Protein AF-M7N489-F1 (afdb_monomer)

Nearest PDB structures (foldseek):
  8i7r-assembly1_C9  TM=1.732E-01  e=3.139E+00  Mus musculus

Organism: NCBI:txid1279009

Mean predicted aligned error: 8.06 Å

Structure (mmCIF, N/CA/C/O backbone):
data_AF-M7N489-F1
#
_entry.id   AF-M7N489-F1
#
loop_
_atom_site.group_PDB
_atom_site.id
_atom_site.type_symbol
_atom_site.label_atom_id
_atom_site.label_alt_id
_atom_site.label_comp_id
_atom_site.label_asym_id
_atom_site.label_entity_id
_atom_site.label_seq_id
_atom_site.pdbx_PDB_ins_code
_atom_site.Cartn_x
_atom_site.Cartn_y
_atom_site.Cartn_z
_atom_site.occupancy
_atom_site.B_iso_or_equiv
_atom_site.auth_seq_id
_atom_site.auth_comp_id
_atom_site.auth_asym_id
_atom_site.auth_atom_id
_atom_site.pdbx_PDB_model_num
ATOM 1 N N . MET A 1 1 ? 28.734 1.761 -27.961 1.00 67.69 1 MET A N 1
ATOM 2 C CA . MET A 1 1 ? 28.616 0.538 -27.144 1.00 67.69 1 MET A CA 1
ATOM 3 C C . MET A 1 1 ? 28.917 0.834 -25.681 1.00 67.69 1 MET A C 1
ATOM 5 O O . MET A 1 1 ? 27.947 0.987 -24.962 1.00 67.69 1 MET A O 1
ATOM 9 N N . ALA A 1 2 ? 30.173 1.046 -25.257 1.00 83.31 2 ALA A N 1
ATOM 10 C CA . ALA A 1 2 ? 30.516 1.258 -23.835 1.00 83.31 2 ALA A CA 1
ATOM 11 C C . ALA A 1 2 ? 29.716 2.376 -23.125 1.00 83.31 2 ALA A C 1
ATOM 13 O O . ALA A 1 2 ? 29.270 2.210 -21.995 1.00 83.31 2 ALA A O 1
ATOM 14 N N . ILE A 1 3 ? 29.476 3.502 -23.808 1.00 86.62 3 ILE A N 1
ATOM 15 C CA . ILE A 1 3 ? 28.682 4.613 -23.251 1.00 86.62 3 ILE A CA 1
ATOM 16 C C . ILE A 1 3 ? 27.212 4.215 -23.071 1.00 86.62 3 ILE A C 1
ATOM 18 O O . ILE A 1 3 ? 26.619 4.505 -22.037 1.00 86.62 3 ILE A O 1
ATOM 22 N N . GLY A 1 4 ? 26.620 3.512 -24.040 1.00 88.38 4 GLY A N 1
ATOM 23 C CA . GLY A 1 4 ? 25.231 3.066 -23.934 1.00 88.38 4 GLY A CA 1
ATOM 24 C C . GLY A 1 4 ? 25.028 1.997 -22.876 1.00 88.38 4 GLY A C 1
ATOM 25 O O . GLY A 1 4 ? 24.036 2.046 -22.157 1.00 88.38 4 GLY A O 1
ATOM 26 N N . THR A 1 5 ? 25.979 1.072 -22.734 1.00 90.31 5 THR A N 1
ATOM 27 C CA . THR A 1 5 ? 25.938 0.057 -21.675 1.00 90.31 5 THR A CA 1
ATOM 28 C C . THR A 1 5 ? 26.069 0.703 -20.300 1.00 90.31 5 THR A C 1
ATOM 30 O O . THR A 1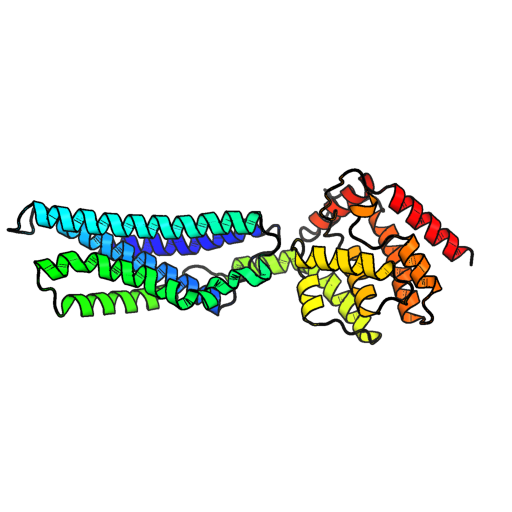 5 ? 25.256 0.416 -19.431 1.00 90.31 5 THR A O 1
ATOM 33 N N . ALA A 1 6 ? 27.003 1.645 -20.121 1.00 93.12 6 ALA A N 1
ATOM 34 C CA . ALA A 1 6 ? 27.122 2.403 -18.874 1.00 93.12 6 ALA A CA 1
ATOM 35 C C . ALA A 1 6 ? 25.831 3.176 -18.555 1.00 93.12 6 ALA A C 1
ATOM 37 O O . ALA A 1 6 ? 25.331 3.118 -17.439 1.00 93.12 6 ALA A O 1
ATOM 38 N N . THR A 1 7 ? 25.243 3.833 -19.559 1.00 93.88 7 THR A N 1
ATOM 39 C CA . THR A 1 7 ? 23.974 4.568 -19.408 1.00 93.88 7 THR A CA 1
ATOM 40 C C . THR A 1 7 ? 22.822 3.649 -19.024 1.00 93.88 7 THR A C 1
ATOM 42 O O . THR A 1 7 ? 22.042 3.993 -18.146 1.00 93.88 7 THR A O 1
ATOM 45 N N . THR A 1 8 ? 22.738 2.474 -19.652 1.00 95.00 8 THR A N 1
ATOM 46 C CA . THR A 1 8 ? 21.722 1.459 -19.339 1.00 95.00 8 THR A CA 1
ATOM 47 C C . THR A 1 8 ? 21.837 1.031 -17.882 1.00 95.00 8 THR A C 1
ATOM 49 O O . THR A 1 8 ? 20.845 1.043 -17.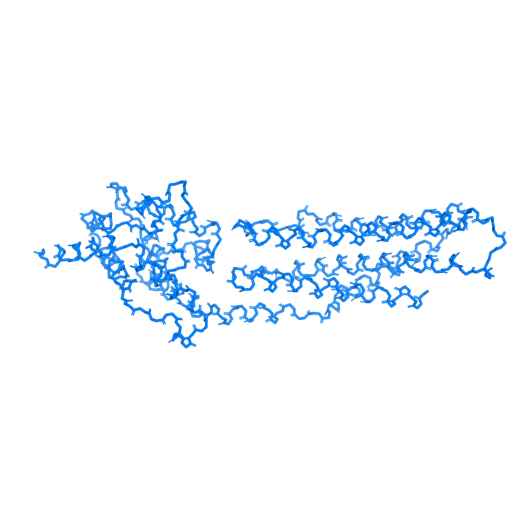169 1.00 95.00 8 THR A O 1
ATOM 52 N N . LEU A 1 9 ? 23.047 0.712 -17.418 1.00 94.38 9 LEU A N 1
ATOM 53 C CA . LEU A 1 9 ? 23.271 0.281 -16.038 1.00 94.38 9 LEU A CA 1
ATOM 54 C C . LEU A 1 9 ? 22.944 1.387 -15.029 1.00 94.38 9 LEU A C 1
ATOM 56 O O . LEU A 1 9 ? 22.236 1.130 -14.062 1.00 94.38 9 LEU A O 1
ATOM 60 N N . ILE A 1 10 ? 23.406 2.619 -15.271 1.00 95.12 10 ILE A N 1
ATOM 61 C CA . ILE A 1 10 ? 23.138 3.763 -14.384 1.00 95.12 10 ILE A CA 1
ATOM 62 C C . ILE A 1 10 ? 21.635 4.039 -14.293 1.00 95.12 10 ILE A C 1
ATOM 64 O O . ILE A 1 10 ? 21.114 4.199 -13.194 1.00 95.12 10 ILE A O 1
ATOM 68 N N . LEU A 1 11 ? 20.936 4.086 -15.431 1.00 95.00 11 LEU A N 1
ATOM 69 C CA . LEU A 1 11 ? 19.496 4.345 -15.452 1.00 95.00 11 LEU A CA 1
ATOM 70 C C . LEU A 1 11 ? 18.698 3.200 -14.836 1.00 95.00 11 LEU A C 1
ATOM 72 O O . LEU A 1 11 ? 17.747 3.466 -14.113 1.00 95.00 11 LEU A O 1
ATOM 76 N N . TYR A 1 12 ? 19.089 1.951 -15.091 1.00 94.88 12 TYR A N 1
ATOM 77 C CA . TYR A 1 12 ? 18.429 0.790 -14.507 1.00 94.88 12 TYR A CA 1
ATOM 78 C C . TYR A 1 12 ? 18.523 0.818 -12.980 1.00 94.88 12 TYR A C 1
ATOM 80 O O . TYR A 1 12 ? 17.490 0.793 -12.319 1.00 94.88 12 TYR A O 1
ATOM 88 N N . LEU A 1 13 ? 19.736 0.998 -12.441 1.00 93.62 13 LEU A N 1
ATOM 89 C CA . LEU A 1 13 ? 19.959 1.160 -11.002 1.00 93.62 13 LEU A CA 1
ATOM 90 C C . LEU A 1 13 ? 19.151 2.332 -10.444 1.00 93.62 13 LEU A C 1
ATOM 92 O O . LEU A 1 13 ? 18.480 2.200 -9.425 1.00 93.62 13 LEU A O 1
ATOM 96 N N . PHE A 1 14 ? 19.194 3.480 -11.120 1.00 92.69 14 PHE A N 1
ATOM 97 C CA . PHE A 1 14 ? 18.438 4.649 -10.697 1.00 92.69 14 PHE A CA 1
ATOM 98 C C . PHE A 1 14 ? 16.937 4.347 -10.624 1.00 92.69 14 PHE A C 1
ATOM 100 O O . PHE A 1 14 ? 16.329 4.636 -9.602 1.00 92.69 14 PHE A O 1
ATOM 107 N N . PHE A 1 15 ? 16.338 3.731 -11.646 1.00 91.69 15 PHE A N 1
ATOM 108 C CA . PHE A 1 15 ? 14.908 3.419 -11.650 1.00 91.69 15 PHE A CA 1
ATOM 109 C C . PHE A 1 15 ? 14.512 2.411 -10.569 1.00 91.69 15 PHE A C 1
ATOM 111 O O . PHE A 1 15 ? 13.523 2.641 -9.871 1.00 91.69 15 PHE A O 1
ATOM 118 N N . THR A 1 16 ? 15.280 1.332 -10.390 1.00 90.00 16 THR A N 1
ATOM 119 C CA . THR A 1 16 ? 14.965 0.298 -9.393 1.00 90.00 16 THR A CA 1
ATOM 120 C C . THR A 1 16 ? 15.093 0.835 -7.969 1.00 90.00 16 THR A C 1
ATOM 122 O O . THR A 1 16 ? 14.176 0.663 -7.170 1.00 90.00 16 THR A O 1
ATOM 125 N N . TYR A 1 17 ? 16.173 1.557 -7.648 1.00 90.38 17 TYR A N 1
ATOM 126 C CA . TYR A 1 17 ? 16.332 2.166 -6.321 1.00 90.38 17 TYR A CA 1
ATOM 127 C C . TYR A 1 17 ? 15.346 3.309 -6.085 1.00 90.38 17 TYR A C 1
ATOM 129 O O . TYR A 1 17 ? 14.822 3.445 -4.983 1.00 90.38 17 TYR A O 1
ATOM 137 N N . PHE A 1 18 ? 15.056 4.122 -7.104 1.00 88.00 18 PHE A N 1
ATOM 138 C CA . PHE A 1 18 ? 14.086 5.206 -6.977 1.00 88.00 18 PHE A CA 1
ATOM 139 C C . PHE A 1 18 ? 12.684 4.677 -6.655 1.00 88.00 18 PHE A C 1
ATOM 141 O O . PHE A 1 18 ? 12.001 5.269 -5.823 1.00 88.00 18 PHE A O 1
ATOM 148 N N . ARG A 1 19 ? 12.273 3.533 -7.227 1.00 85.75 19 ARG A N 1
ATOM 149 C CA . ARG A 1 19 ? 11.020 2.866 -6.838 1.00 85.75 19 ARG A CA 1
ATOM 150 C C . ARG A 1 19 ? 11.004 2.522 -5.347 1.00 85.75 19 ARG A C 1
ATOM 152 O O . ARG A 1 19 ? 10.022 2.826 -4.679 1.00 85.75 19 ARG A O 1
ATOM 159 N N . GLU A 1 20 ? 12.068 1.924 -4.816 1.00 86.56 20 GLU A N 1
ATOM 160 C CA . GLU A 1 20 ? 12.117 1.585 -3.386 1.00 86.56 20 GLU A CA 1
ATOM 161 C C . GLU A 1 20 ? 12.134 2.821 -2.489 1.00 86.56 20 GLU A C 1
ATOM 163 O O . GLU A 1 20 ? 11.508 2.815 -1.436 1.00 86.56 20 GLU A O 1
ATOM 168 N N . ILE A 1 21 ? 12.777 3.910 -2.918 1.00 86.38 21 ILE A N 1
ATOM 169 C CA . ILE A 1 21 ? 12.719 5.189 -2.199 1.00 86.38 21 ILE A CA 1
ATOM 170 C C . ILE A 1 21 ? 11.275 5.706 -2.141 1.00 86.38 21 ILE A C 1
ATOM 172 O O . ILE A 1 21 ? 10.845 6.180 -1.093 1.00 86.38 21 ILE A O 1
ATOM 176 N N . LEU A 1 22 ? 10.508 5.588 -3.230 1.00 82.25 22 LEU A N 1
ATOM 177 C CA . LEU A 1 22 ? 9.087 5.950 -3.228 1.00 82.25 22 LEU A CA 1
ATOM 178 C C . LEU A 1 22 ? 8.263 5.037 -2.309 1.00 82.25 22 LEU A C 1
ATOM 180 O O . LEU A 1 22 ? 7.422 5.534 -1.567 1.00 82.25 22 LEU A O 1
ATOM 184 N N . ARG A 1 23 ? 8.525 3.723 -2.298 1.00 83.06 23 ARG A N 1
ATOM 185 C CA . ARG A 1 23 ? 7.870 2.790 -1.359 1.00 83.06 23 ARG A CA 1
ATOM 186 C C . ARG A 1 23 ? 8.207 3.128 0.094 1.00 83.06 23 ARG A C 1
ATOM 188 O O . ARG A 1 23 ? 7.321 3.138 0.940 1.00 83.06 23 ARG A O 1
ATOM 195 N N . LEU A 1 24 ? 9.459 3.484 0.374 1.00 84.62 24 LEU A N 1
ATOM 196 C CA . LEU A 1 24 ? 9.920 3.884 1.703 1.00 84.62 24 LEU A CA 1
ATOM 197 C C . LEU A 1 24 ? 9.193 5.136 2.224 1.00 84.62 24 LEU A C 1
ATOM 199 O O . LEU A 1 24 ? 8.972 5.254 3.426 1.00 84.62 24 LEU A O 1
ATOM 203 N N . GLN A 1 25 ? 8.763 6.054 1.353 1.00 81.12 25 GLN A N 1
ATOM 204 C CA . GLN A 1 25 ? 7.961 7.213 1.777 1.00 81.12 25 GLN A CA 1
ATOM 205 C C . GLN A 1 25 ? 6.613 6.808 2.398 1.00 81.12 25 GLN A C 1
ATOM 207 O O . GLN A 1 25 ? 6.094 7.537 3.240 1.00 81.12 25 GLN A O 1
ATOM 212 N N . LEU A 1 26 ? 6.077 5.637 2.042 1.00 75.44 26 LEU A N 1
ATOM 213 C CA . LEU A 1 26 ? 4.842 5.086 2.612 1.00 75.44 26 LE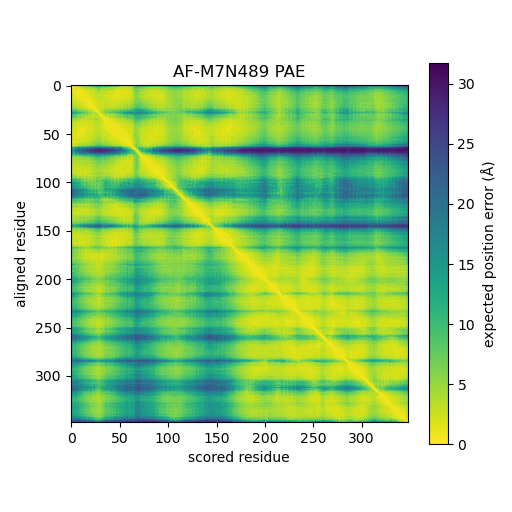U A CA 1
ATOM 214 C C . LEU A 1 26 ? 5.054 4.222 3.842 1.00 75.44 26 LEU A C 1
ATOM 216 O O . LEU A 1 26 ? 4.087 3.744 4.420 1.00 75.44 26 LEU A O 1
ATOM 220 N N . PHE A 1 27 ? 6.298 4.015 4.255 1.00 77.69 27 PHE A N 1
ATOM 221 C CA . PHE A 1 27 ? 6.622 3.068 5.313 1.00 77.69 27 PHE A CA 1
ATOM 222 C C . PHE A 1 27 ? 5.921 3.373 6.648 1.00 77.69 27 PHE A C 1
ATOM 224 O O . PHE A 1 27 ? 5.632 2.461 7.412 1.00 77.69 27 PHE A O 1
ATOM 231 N N . HIS A 1 28 ? 5.611 4.649 6.900 1.00 70.94 28 HIS A N 1
ATOM 232 C CA . HIS A 1 28 ? 4.907 5.117 8.099 1.00 70.94 28 HIS A CA 1
ATOM 233 C C . HIS A 1 28 ? 3.376 4.953 8.016 1.00 70.94 28 HIS A C 1
ATOM 235 O O . HIS A 1 28 ? 2.677 5.218 8.991 1.00 70.94 28 HIS A O 1
ATOM 241 N N . ARG A 1 29 ? 2.845 4.571 6.850 1.00 73.81 29 ARG A N 1
ATOM 242 C CA . ARG A 1 29 ? 1.434 4.245 6.618 1.00 73.81 29 ARG A CA 1
ATOM 243 C C . ARG A 1 29 ? 1.318 2.745 6.309 1.00 73.81 29 ARG A C 1
ATOM 245 O O . ARG A 1 29 ? 2.017 1.927 6.905 1.00 73.81 29 ARG A O 1
ATOM 252 N N . ASP A 1 30 ? 0.464 2.389 5.359 1.00 76.62 30 ASP A N 1
ATOM 253 C CA . ASP A 1 30 ? 0.387 1.055 4.788 1.00 76.62 30 ASP A CA 1
ATOM 254 C C . ASP A 1 30 ? 1.384 0.956 3.625 1.00 76.62 30 ASP A C 1
ATOM 256 O O . ASP A 1 30 ? 1.285 1.669 2.621 1.00 76.62 30 ASP A O 1
ATOM 260 N N . LEU A 1 31 ? 2.413 0.119 3.794 1.00 79.75 31 LEU A N 1
ATOM 261 C CA . LEU A 1 31 ? 3.437 -0.077 2.774 1.00 79.75 31 LEU A CA 1
ATOM 262 C C . LEU A 1 31 ? 2.818 -0.771 1.558 1.00 79.75 31 LEU A C 1
ATOM 264 O O . LEU A 1 31 ? 2.125 -1.777 1.687 1.00 79.75 31 LEU A O 1
ATOM 268 N N . LEU A 1 32 ? 3.147 -0.289 0.358 1.00 78.12 32 LEU A N 1
ATOM 269 C CA . LEU A 1 32 ? 2.799 -0.986 -0.876 1.00 78.12 32 LEU A CA 1
ATOM 270 C C . LEU A 1 32 ? 3.603 -2.294 -0.981 1.00 78.12 32 LEU A C 1
ATOM 272 O O . LEU A 1 32 ? 4.755 -2.285 -1.432 1.00 78.12 32 LEU A O 1
ATOM 276 N N . LEU A 1 33 ? 3.002 -3.408 -0.561 1.00 79.06 33 LEU A N 1
ATOM 277 C CA . LEU A 1 33 ? 3.558 -4.757 -0.673 1.00 79.06 33 LEU A CA 1
ATOM 278 C C . LEU A 1 33 ? 3.308 -5.298 -2.084 1.00 79.06 33 LEU A C 1
ATOM 280 O O . LEU A 1 33 ? 2.179 -5.581 -2.478 1.00 79.06 33 LEU A O 1
ATOM 284 N N . LEU A 1 34 ? 4.377 -5.417 -2.869 1.00 80.75 34 LEU A N 1
ATOM 285 C CA . LEU A 1 34 ? 4.302 -5.908 -4.242 1.00 80.75 34 LEU A CA 1
ATOM 286 C C . LEU A 1 34 ? 4.507 -7.422 -4.269 1.00 80.75 34 LEU A C 1
ATOM 288 O O . LEU A 1 34 ? 5.441 -7.944 -3.662 1.00 80.75 34 LEU A O 1
ATOM 292 N N . THR A 1 35 ? 3.677 -8.131 -5.034 1.00 84.56 35 THR A N 1
ATOM 293 C CA . THR A 1 35 ? 3.897 -9.560 -5.285 1.00 84.56 35 THR A CA 1
ATOM 294 C C . THR A 1 35 ? 5.198 -9.776 -6.059 1.00 84.56 35 THR A C 1
ATOM 296 O O . THR A 1 35 ? 5.681 -8.892 -6.773 1.00 84.56 35 THR A O 1
ATOM 299 N N . SER A 1 36 ? 5.768 -10.980 -5.977 1.00 85.62 36 SER A N 1
ATOM 300 C CA . SER A 1 36 ? 6.973 -11.329 -6.744 1.00 85.62 36 SER A CA 1
ATOM 301 C C . SER A 1 36 ? 6.779 -11.139 -8.255 1.00 85.62 36 SER A C 1
ATOM 303 O O . SER A 1 36 ? 7.697 -10.700 -8.943 1.00 85.62 36 SER A O 1
ATOM 305 N N . GLU A 1 37 ? 5.571 -11.405 -8.761 1.00 86.19 37 GLU A N 1
ATOM 306 C CA . GLU A 1 37 ? 5.201 -11.174 -10.162 1.00 86.19 37 GLU A CA 1
ATOM 307 C C . GLU A 1 37 ? 5.214 -9.685 -10.523 1.00 86.19 37 GLU A C 1
ATOM 309 O O . GLU A 1 37 ? 5.770 -9.303 -11.554 1.00 86.19 37 GLU A O 1
ATOM 314 N N . ALA A 1 38 ? 4.641 -8.837 -9.662 1.00 83.94 38 ALA A N 1
ATOM 315 C CA . ALA A 1 38 ? 4.631 -7.394 -9.861 1.00 83.94 38 ALA A CA 1
ATOM 316 C C . ALA A 1 38 ? 6.056 -6.822 -9.846 1.00 83.94 38 ALA A C 1
ATOM 318 O O . ALA A 1 38 ? 6.420 -6.060 -10.743 1.00 83.94 38 ALA A O 1
ATOM 319 N N . ASN A 1 39 ? 6.885 -7.235 -8.880 1.00 86.81 39 ASN A N 1
ATOM 320 C CA . ASN A 1 39 ? 8.291 -6.827 -8.801 1.00 86.81 39 ASN A CA 1
ATOM 321 C C . ASN A 1 39 ? 9.047 -7.177 -10.089 1.00 86.81 39 ASN A C 1
ATOM 323 O O . ASN A 1 39 ? 9.658 -6.297 -10.697 1.00 86.81 39 ASN A O 1
ATOM 327 N N . LEU A 1 40 ? 8.915 -8.418 -10.570 1.00 88.69 40 LEU A N 1
ATOM 328 C CA . LEU A 1 40 ? 9.545 -8.853 -11.817 1.00 88.69 40 LEU A CA 1
ATOM 329 C C . LEU A 1 40 ? 9.058 -8.045 -13.031 1.00 88.69 40 LEU A C 1
ATOM 331 O O . LEU A 1 40 ? 9.862 -7.650 -13.876 1.00 88.69 40 LEU A O 1
ATOM 335 N N . ALA A 1 41 ? 7.753 -7.783 -13.132 1.00 88.62 41 ALA A N 1
ATOM 336 C CA . ALA A 1 41 ? 7.185 -7.011 -14.235 1.00 88.62 41 ALA A CA 1
ATOM 337 C C . ALA A 1 41 ? 7.742 -5.578 -14.278 1.00 88.62 41 ALA A C 1
ATOM 339 O O . ALA A 1 41 ? 8.121 -5.087 -15.346 1.00 88.62 41 ALA A O 1
ATOM 340 N N . TYR A 1 42 ? 7.841 -4.917 -13.123 1.00 88.19 42 TYR A N 1
ATOM 341 C CA . TYR A 1 42 ? 8.422 -3.580 -13.029 1.00 88.19 42 TYR A CA 1
ATOM 342 C C . TYR A 1 42 ? 9.931 -3.575 -13.296 1.00 88.19 42 TYR A C 1
ATOM 344 O O . TYR A 1 42 ? 10.423 -2.669 -13.967 1.00 88.19 42 TYR A O 1
ATOM 352 N N . ASP A 1 43 ? 10.665 -4.585 -12.834 1.00 91.19 43 ASP A N 1
ATOM 353 C CA . ASP A 1 43 ? 12.107 -4.681 -13.070 1.00 91.19 43 ASP A CA 1
ATOM 354 C C . ASP A 1 43 ? 12.417 -4.906 -14.555 1.00 91.19 43 ASP A C 1
ATOM 356 O O . ASP A 1 43 ? 13.306 -4.255 -15.109 1.00 91.19 43 ASP A O 1
ATOM 360 N N . LEU A 1 44 ? 11.625 -5.741 -15.237 1.00 92.19 44 LEU A N 1
ATOM 361 C CA . LEU A 1 44 ? 11.683 -5.904 -16.691 1.00 92.19 44 LEU A CA 1
ATOM 362 C C . LEU A 1 44 ? 11.339 -4.604 -17.423 1.00 92.19 44 LEU A C 1
ATOM 364 O O . LEU A 1 44 ? 12.027 -4.241 -18.378 1.00 92.19 44 LEU A O 1
ATOM 368 N N . PHE A 1 45 ? 10.316 -3.875 -16.973 1.00 92.62 45 PHE A N 1
ATOM 369 C CA . PHE A 1 45 ? 9.961 -2.573 -17.539 1.00 92.62 45 PHE A CA 1
ATOM 370 C C . PHE A 1 45 ? 11.106 -1.559 -17.406 1.00 92.62 45 PHE A C 1
ATOM 372 O O . PHE A 1 45 ? 11.477 -0.908 -18.387 1.00 92.62 45 PHE A O 1
ATOM 379 N N . PHE A 1 46 ? 11.706 -1.436 -16.221 1.00 93.31 46 PHE A N 1
ATOM 380 C CA . PHE A 1 46 ? 12.814 -0.510 -15.996 1.00 93.31 46 PHE A CA 1
ATOM 381 C C . PHE A 1 46 ? 14.073 -0.917 -16.756 1.00 93.31 46 PHE A C 1
ATOM 383 O O . PHE A 1 46 ? 14.741 -0.047 -17.319 1.00 93.31 46 PHE A O 1
ATOM 390 N N . ALA A 1 47 ? 14.367 -2.215 -16.849 1.00 94.94 47 ALA A N 1
ATOM 391 C CA . ALA A 1 47 ? 15.445 -2.730 -17.686 1.00 94.94 47 ALA A CA 1
ATOM 392 C C . ALA A 1 47 ? 15.212 -2.387 -19.167 1.00 94.94 47 ALA A C 1
ATOM 394 O O . ALA A 1 47 ? 16.119 -1.889 -19.841 1.00 94.94 47 ALA A O 1
ATOM 395 N N . ALA A 1 48 ? 13.982 -2.561 -19.659 1.00 95.38 48 ALA A N 1
ATOM 396 C CA . ALA A 1 48 ? 13.592 -2.242 -21.028 1.00 95.38 48 ALA A CA 1
ATOM 397 C C . ALA A 1 48 ? 13.710 -0.736 -21.314 1.00 95.38 48 ALA A C 1
ATOM 399 O O . ALA A 1 48 ? 14.240 -0.334 -22.355 1.00 95.38 48 ALA A O 1
ATOM 400 N N . ALA A 1 49 ? 13.246 0.114 -20.397 1.00 95.38 49 ALA A N 1
ATOM 401 C CA . ALA A 1 49 ? 13.326 1.565 -20.531 1.00 95.38 49 ALA A CA 1
ATOM 402 C C . ALA A 1 49 ? 14.782 2.058 -20.497 1.00 95.38 49 ALA A C 1
ATOM 404 O O . ALA A 1 49 ? 15.203 2.837 -21.358 1.00 95.38 49 ALA A O 1
ATOM 405 N N . ALA A 1 50 ? 15.581 1.558 -19.552 1.00 95.56 50 ALA A N 1
ATOM 406 C CA . ALA A 1 50 ? 16.999 1.877 -19.451 1.00 95.56 50 ALA A CA 1
ATOM 407 C C . ALA A 1 50 ? 17.779 1.406 -20.688 1.00 95.56 50 ALA A C 1
ATOM 409 O O . ALA A 1 50 ? 18.613 2.149 -21.209 1.00 95.56 50 ALA A O 1
ATOM 410 N N . GLY A 1 51 ? 17.470 0.214 -21.208 1.00 95.12 51 GLY A N 1
ATOM 411 C CA . GLY A 1 51 ? 18.070 -0.321 -22.429 1.00 95.12 51 GLY A CA 1
ATOM 412 C C . GLY A 1 51 ? 17.741 0.523 -23.661 1.00 95.12 51 GLY A C 1
ATOM 413 O O . GLY A 1 51 ? 18.634 0.834 -24.453 1.00 95.12 51 GLY A O 1
ATOM 414 N N . ALA A 1 52 ? 16.487 0.966 -23.802 1.00 95.44 52 ALA A N 1
ATOM 415 C CA . ALA A 1 52 ? 16.070 1.838 -24.898 1.00 95.44 52 ALA A CA 1
ATOM 416 C C . ALA A 1 52 ? 16.785 3.199 -24.824 1.00 95.44 52 ALA A C 1
ATOM 418 O O . ALA A 1 52 ? 17.313 3.680 -25.831 1.00 95.44 52 ALA A O 1
ATOM 419 N N . ALA A 1 53 ? 16.891 3.782 -23.626 1.00 95.38 53 ALA A N 1
ATOM 420 C CA . ALA A 1 53 ? 17.623 5.024 -23.395 1.00 95.38 53 ALA A CA 1
ATOM 421 C C . ALA A 1 53 ? 19.136 4.877 -23.651 1.00 95.38 53 ALA A C 1
ATOM 423 O O . ALA A 1 53 ? 19.738 5.717 -24.321 1.00 95.38 53 ALA A O 1
ATOM 424 N N . GLY A 1 54 ? 19.764 3.789 -23.199 1.00 94.56 54 GLY A N 1
ATOM 425 C CA . GLY A 1 54 ? 21.177 3.508 -23.466 1.00 94.56 54 GLY A CA 1
ATOM 426 C C . GLY A 1 54 ? 21.473 3.277 -24.951 1.00 94.56 54 GLY A C 1
ATOM 427 O O . GLY A 1 54 ? 22.521 3.698 -25.464 1.00 94.56 54 GLY A O 1
ATOM 428 N N . PHE A 1 55 ? 20.529 2.675 -25.678 1.00 92.19 55 PHE A N 1
ATOM 429 C CA . PHE A 1 55 ? 20.603 2.554 -27.129 1.00 92.19 55 PHE A CA 1
ATOM 430 C C . PHE A 1 55 ? 20.512 3.927 -27.811 1.00 92.19 55 PHE A C 1
ATOM 432 O O . PHE A 1 55 ? 21.362 4.260 -28.642 1.00 92.19 55 PHE A O 1
ATOM 439 N N . ALA A 1 56 ? 19.561 4.766 -27.393 1.00 93.00 56 ALA A N 1
ATOM 440 C CA . ALA A 1 56 ? 19.437 6.149 -27.852 1.00 93.00 56 ALA A CA 1
ATOM 441 C C . ALA A 1 56 ? 20.733 6.943 -27.637 1.00 93.00 56 ALA A C 1
ATOM 443 O O . ALA A 1 56 ? 21.214 7.623 -28.546 1.00 93.00 56 ALA A O 1
ATOM 444 N N . HIS A 1 57 ? 21.343 6.797 -26.458 1.00 92.25 57 HIS A N 1
ATOM 445 C CA . HIS A 1 57 ? 22.589 7.468 -26.120 1.00 92.25 57 HIS A CA 1
ATOM 446 C C . HIS A 1 57 ? 23.753 6.979 -26.998 1.00 92.25 57 HIS A C 1
ATOM 448 O O . HIS A 1 57 ? 24.565 7.780 -27.466 1.00 92.25 57 HIS A O 1
ATOM 454 N N . THR A 1 58 ? 23.800 5.680 -27.314 1.00 90.81 58 THR A N 1
ATOM 455 C CA . THR A 1 58 ? 24.788 5.132 -28.259 1.00 90.81 58 THR A CA 1
ATOM 456 C C . THR A 1 58 ? 24.633 5.734 -29.650 1.00 90.81 58 THR A C 1
ATOM 458 O O . THR A 1 58 ? 25.630 6.155 -30.237 1.00 90.81 58 THR A O 1
ATOM 461 N N . VAL A 1 59 ? 23.402 5.809 -30.166 1.00 88.94 59 VAL A N 1
ATOM 462 C CA . VAL A 1 59 ? 23.116 6.424 -31.470 1.00 88.94 59 VAL A CA 1
ATOM 463 C C . VAL A 1 59 ? 23.514 7.896 -31.458 1.00 88.94 59 VAL A C 1
ATOM 465 O O . VAL A 1 59 ? 24.231 8.351 -32.348 1.00 88.94 59 VAL A O 1
ATOM 468 N N . TRP A 1 60 ? 23.117 8.645 -30.432 1.00 90.00 60 TRP A N 1
ATOM 469 C CA . TRP A 1 60 ? 23.494 10.047 -30.314 1.00 90.00 60 TRP A CA 1
ATOM 470 C C . TRP A 1 60 ? 25.014 10.243 -30.351 1.00 90.00 60 TRP A C 1
ATOM 472 O O . TRP A 1 60 ? 25.500 11.086 -31.110 1.00 90.00 60 TRP A O 1
ATOM 482 N N . PHE A 1 61 ? 25.760 9.438 -29.589 1.00 87.44 61 PHE A N 1
ATOM 483 C CA . PHE A 1 61 ? 27.216 9.518 -29.519 1.00 87.44 61 PHE A CA 1
ATOM 484 C C . PHE A 1 61 ? 27.887 9.143 -30.848 1.00 87.44 61 PHE A C 1
ATOM 486 O O . PHE A 1 61 ? 28.771 9.858 -31.322 1.00 87.44 61 PHE A O 1
ATOM 493 N N . TRP A 1 62 ? 27.448 8.060 -31.498 1.00 85.19 62 TRP A N 1
ATOM 494 C CA . TRP A 1 62 ? 27.993 7.620 -32.788 1.00 85.19 62 TRP A CA 1
ATOM 495 C C . TRP A 1 62 ? 27.872 8.679 -33.877 1.00 85.19 62 TRP A C 1
ATOM 497 O O . TRP A 1 62 ? 28.805 8.879 -34.651 1.00 85.19 62 TRP A O 1
ATOM 507 N N . PHE A 1 63 ? 26.747 9.385 -33.913 1.00 82.56 63 PHE A N 1
ATOM 508 C CA . PHE A 1 63 ? 26.512 10.427 -34.903 1.00 82.56 63 PHE A CA 1
ATOM 509 C C . PHE A 1 63 ? 27.061 11.800 -34.476 1.00 82.56 63 PHE A C 1
ATOM 511 O O . PHE A 1 63 ? 27.097 12.717 -35.295 1.00 82.56 63 PHE A O 1
ATOM 518 N N . HIS A 1 64 ? 27.509 11.966 -33.224 1.00 79.31 64 HIS A N 1
ATOM 519 C CA . HIS A 1 64 ? 28.182 13.179 -32.742 1.00 79.31 64 HIS A CA 1
ATOM 520 C C . HIS A 1 64 ? 29.621 13.307 -33.266 1.00 79.31 64 HIS A C 1
ATOM 522 O O . HIS A 1 64 ? 30.104 14.421 -33.457 1.00 79.31 64 HIS A O 1
ATOM 528 N N . ASN A 1 65 ? 30.300 12.183 -33.507 1.00 67.00 65 ASN A N 1
ATOM 529 C CA . ASN A 1 65 ? 31.719 12.165 -33.840 1.00 67.00 65 ASN A CA 1
ATOM 530 C C . ASN A 1 65 ? 31.989 12.675 -35.283 1.00 67.00 65 ASN A C 1
ATOM 532 O O . ASN A 1 65 ? 31.434 12.117 -36.235 1.00 67.00 65 ASN A O 1
ATOM 536 N N . PRO A 1 66 ? 32.852 13.696 -35.482 1.00 55.50 66 PRO A N 1
ATOM 537 C CA .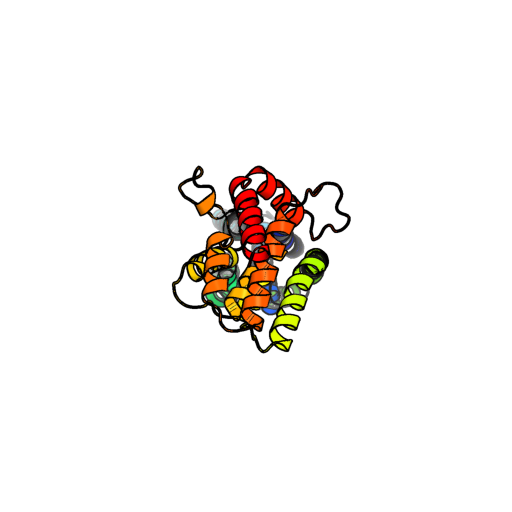 PRO A 1 66 ? 33.157 14.260 -36.803 1.00 55.50 66 PRO A CA 1
ATOM 538 C C . PRO A 1 66 ? 33.885 13.305 -37.768 1.00 55.50 66 PRO A C 1
ATOM 540 O O . PRO A 1 66 ? 33.979 13.615 -38.953 1.00 55.50 66 PRO A O 1
ATOM 543 N N . PHE A 1 67 ? 34.382 12.150 -37.310 1.00 53.19 67 PHE A N 1
ATOM 544 C CA . PHE A 1 67 ? 35.241 11.276 -38.123 1.00 53.19 67 PHE A CA 1
ATOM 545 C C . PHE A 1 67 ? 34.521 10.223 -38.982 1.00 53.19 67 PHE A C 1
ATOM 547 O O . PHE A 1 67 ? 35.182 9.529 -39.751 1.00 53.19 67 PHE A O 1
ATOM 554 N N . ALA A 1 68 ? 33.197 10.065 -38.889 1.00 53.97 68 ALA A N 1
ATOM 555 C CA . ALA A 1 68 ? 32.586 8.808 -39.333 1.00 53.97 68 ALA A CA 1
ATOM 556 C C . ALA A 1 68 ? 31.840 8.824 -40.676 1.00 53.97 68 ALA A C 1
ATOM 558 O O . ALA A 1 68 ? 31.607 7.748 -41.223 1.00 53.97 68 ALA A O 1
ATOM 559 N N . PHE A 1 69 ? 31.454 9.967 -41.258 1.00 56.22 69 PHE A N 1
ATOM 560 C CA . PHE A 1 69 ? 30.505 9.902 -42.376 1.00 56.22 69 PHE A CA 1
ATOM 561 C C . PHE A 1 69 ? 30.683 10.969 -43.464 1.00 56.22 69 PHE A C 1
ATOM 563 O O . PHE A 1 69 ? 30.530 12.161 -43.218 1.00 56.22 69 PHE A O 1
ATOM 570 N N . ARG A 1 70 ? 30.855 10.516 -44.721 1.00 59.88 70 ARG A N 1
ATOM 571 C CA . ARG A 1 70 ? 30.670 11.297 -45.969 1.00 59.88 70 ARG A CA 1
ATOM 572 C C . ARG A 1 70 ? 29.189 11.650 -46.215 1.00 59.88 70 ARG A C 1
ATOM 574 O O . ARG A 1 70 ? 28.673 11.508 -47.321 1.00 59.88 70 ARG A O 1
ATOM 581 N N . LEU A 1 71 ? 28.456 12.003 -45.165 1.00 65.50 71 LEU A N 1
ATOM 582 C CA . LEU A 1 71 ? 27.012 12.206 -45.199 1.00 65.50 71 LEU A CA 1
ATOM 583 C C . LEU A 1 71 ? 26.665 13.674 -45.064 1.00 65.50 71 LEU A C 1
ATOM 585 O O . LEU A 1 71 ? 27.422 14.472 -44.514 1.00 65.50 71 LEU A O 1
ATOM 589 N N . SER A 1 72 ? 25.484 14.033 -45.568 1.00 74.56 72 SER A N 1
ATOM 590 C CA . SER A 1 72 ? 25.028 15.403 -45.431 1.00 74.56 72 SER A CA 1
ATOM 591 C C . SER A 1 72 ? 24.813 15.724 -43.952 1.00 74.56 72 SER A C 1
ATOM 593 O O . SER A 1 72 ? 24.156 14.991 -43.206 1.00 74.56 72 SER A O 1
ATOM 595 N N . ARG A 1 73 ? 25.365 16.865 -43.541 1.00 77.06 73 ARG A N 1
ATOM 596 C CA . ARG A 1 73 ? 25.293 17.385 -42.172 1.00 77.06 73 ARG A CA 1
ATOM 597 C C . ARG A 1 73 ? 23.863 17.401 -41.620 1.00 77.06 73 ARG A C 1
ATOM 599 O O . ARG A 1 73 ? 23.664 17.095 -40.450 1.00 77.06 73 ARG A O 1
ATOM 606 N N . ARG A 1 74 ? 22.875 17.690 -42.478 1.00 80.75 74 ARG A N 1
ATOM 607 C CA . ARG A 1 74 ? 21.445 17.714 -42.127 1.00 80.75 74 ARG A CA 1
ATOM 608 C C . ARG A 1 74 ? 20.942 16.349 -41.642 1.00 80.75 74 ARG A C 1
ATOM 610 O O . ARG A 1 74 ? 20.330 16.285 -40.587 1.00 80.75 74 ARG A O 1
ATOM 617 N N . TRP A 1 75 ? 21.257 15.260 -42.348 1.00 81.38 75 TRP A N 1
ATOM 618 C CA . TRP A 1 75 ? 20.802 13.912 -41.970 1.00 81.38 75 TRP A CA 1
ATOM 619 C C . TRP A 1 75 ? 21.418 13.432 -40.652 1.00 81.38 75 TRP A C 1
ATOM 621 O O . TRP A 1 75 ? 20.717 12.882 -39.806 1.00 81.38 75 TRP A O 1
ATOM 631 N N . VAL A 1 76 ? 22.715 13.685 -40.454 1.00 82.81 76 VAL A N 1
ATOM 632 C CA . VAL A 1 76 ? 23.421 13.347 -39.206 1.00 82.81 76 VAL A CA 1
ATOM 633 C C . VAL A 1 76 ? 22.830 14.120 -38.021 1.00 82.81 76 VAL A C 1
ATOM 635 O O . VAL A 1 76 ? 22.594 13.544 -36.961 1.00 82.81 76 VAL A O 1
ATOM 638 N N . GLN A 1 77 ? 22.532 15.410 -38.204 1.00 83.19 77 GLN A N 1
ATOM 639 C CA . GLN A 1 77 ? 21.873 16.225 -37.181 1.00 83.19 77 GLN A CA 1
ATOM 640 C C . GLN A 1 77 ? 20.461 15.723 -36.859 1.00 83.19 77 GLN A C 1
ATOM 642 O O . GLN A 1 77 ? 20.129 15.605 -35.682 1.00 83.19 77 GLN A O 1
ATOM 647 N N . SER A 1 78 ? 19.661 15.364 -37.867 1.00 85.69 78 SER A N 1
ATOM 648 C CA . SER A 1 78 ? 18.317 14.817 -37.651 1.00 85.69 78 SER A CA 1
ATOM 649 C C . SER A 1 78 ? 18.339 13.525 -36.832 1.00 85.69 78 SER A C 1
ATOM 651 O O . SER A 1 78 ? 17.589 13.427 -35.867 1.00 85.69 78 SER A O 1
ATOM 653 N N . ILE A 1 79 ? 19.227 12.569 -37.143 1.00 87.81 79 ILE A N 1
ATOM 654 C CA . ILE A 1 79 ? 19.353 11.308 -36.383 1.00 87.81 79 ILE A CA 1
ATOM 655 C C . ILE A 1 79 ? 19.706 11.584 -34.915 1.00 87.81 79 ILE A C 1
ATOM 657 O O . ILE A 1 79 ? 19.100 11.007 -34.014 1.00 87.81 79 ILE A O 1
ATOM 661 N N . ARG A 1 80 ? 20.645 12.505 -34.660 1.00 88.38 80 ARG A N 1
ATOM 662 C CA . ARG A 1 80 ? 21.047 12.876 -33.294 1.00 88.38 80 ARG A CA 1
ATOM 663 C C . ARG A 1 80 ? 19.913 13.498 -32.493 1.00 88.38 80 ARG A C 1
ATOM 665 O O . ARG A 1 80 ? 19.720 13.124 -31.341 1.00 88.38 80 ARG A O 1
ATOM 672 N N . ILE A 1 81 ? 19.213 14.465 -33.085 1.00 87.69 81 ILE A N 1
ATOM 673 C CA . ILE A 1 81 ? 18.104 15.160 -32.422 1.00 87.69 81 ILE A CA 1
ATOM 674 C C . ILE A 1 81 ? 16.989 14.160 -32.125 1.00 87.69 81 ILE A C 1
ATOM 676 O O . ILE A 1 81 ? 16.480 14.144 -31.012 1.00 87.69 81 ILE A O 1
ATOM 680 N N . TYR A 1 82 ? 16.672 13.282 -33.079 1.00 90.00 82 TYR A N 1
ATOM 681 C CA . TYR A 1 82 ? 15.640 12.264 -32.917 1.00 90.00 82 TYR A CA 1
ATOM 682 C C . TYR A 1 82 ? 15.971 11.280 -31.785 1.00 90.00 82 TYR A C 1
ATOM 684 O O . TYR A 1 82 ? 15.120 11.009 -30.942 1.00 90.00 82 TYR A O 1
ATOM 692 N N . ALA A 1 83 ? 17.218 10.800 -31.712 1.00 89.75 83 ALA A N 1
ATOM 693 C CA . ALA A 1 83 ? 17.658 9.900 -30.648 1.00 89.75 83 ALA A CA 1
ATOM 694 C C . ALA A 1 83 ? 17.575 10.550 -29.256 1.00 89.75 83 ALA A C 1
ATOM 696 O O . ALA A 1 83 ? 17.024 9.948 -28.337 1.00 89.75 83 ALA A O 1
ATOM 697 N N . ILE A 1 84 ? 18.061 11.790 -29.097 1.00 91.38 84 ILE A N 1
ATOM 698 C CA . ILE A 1 84 ? 17.944 12.509 -27.816 1.00 91.38 84 ILE A CA 1
ATOM 699 C C . ILE A 1 84 ? 16.482 12.762 -27.466 1.00 91.38 84 ILE A C 1
ATOM 701 O O . ILE A 1 84 ? 16.101 12.570 -26.318 1.00 91.38 84 ILE A O 1
ATOM 705 N N . LEU A 1 85 ? 15.673 13.213 -28.426 1.00 93.69 85 LEU A N 1
ATOM 706 C CA . LEU A 1 85 ? 14.280 13.574 -28.185 1.00 93.69 85 LEU A CA 1
ATOM 707 C C . LEU A 1 85 ? 13.508 12.393 -27.595 1.00 93.69 85 LEU A C 1
ATOM 709 O O . LEU A 1 85 ? 12.880 12.540 -26.552 1.00 93.69 85 LEU A O 1
ATOM 713 N N . TRP A 1 86 ? 13.601 11.220 -28.224 1.00 93.00 86 TRP A N 1
ATOM 714 C CA . TRP A 1 86 ? 12.915 10.025 -27.737 1.00 93.00 86 TRP A CA 1
ATOM 715 C C . TRP A 1 86 ? 13.486 9.500 -26.424 1.00 93.00 86 TRP A C 1
ATOM 717 O O . TRP A 1 86 ? 12.722 9.043 -25.579 1.00 93.00 86 TRP A O 1
ATOM 727 N N . MET A 1 87 ? 14.800 9.625 -26.213 1.00 93.06 87 MET A N 1
ATOM 728 C CA . MET A 1 87 ? 15.416 9.330 -24.919 1.00 93.06 87 MET A CA 1
ATOM 729 C C . MET A 1 87 ? 14.839 10.222 -23.816 1.00 93.06 87 MET A C 1
ATOM 731 O O . MET A 1 87 ? 14.362 9.714 -22.809 1.00 93.06 87 MET A O 1
ATOM 735 N N . LEU A 1 88 ? 14.849 11.544 -24.006 1.00 93.19 88 LEU A N 1
ATOM 736 C CA . LEU A 1 88 ? 14.344 12.502 -23.022 1.00 93.19 88 LEU A CA 1
ATOM 737 C C . LEU A 1 88 ? 12.844 12.335 -22.785 1.00 93.19 88 LEU A C 1
ATOM 739 O O . LEU A 1 88 ? 12.407 12.427 -21.643 1.00 93.19 88 LEU A O 1
ATOM 743 N N . LEU A 1 89 ? 12.067 12.058 -23.834 1.00 93.19 89 LEU A N 1
ATOM 744 C CA . LEU A 1 89 ? 10.632 11.809 -23.718 1.00 93.19 89 LEU A CA 1
ATOM 745 C C . LEU A 1 89 ? 10.351 10.549 -22.894 1.00 93.19 89 LEU A C 1
ATOM 747 O O . LEU A 1 89 ? 9.500 10.588 -22.009 1.00 93.19 89 LEU A O 1
ATOM 751 N N . LEU A 1 90 ? 11.098 9.464 -23.126 1.00 92.75 90 LEU A N 1
ATOM 752 C CA . LEU A 1 90 ? 11.003 8.248 -22.318 1.00 92.75 90 LEU A CA 1
ATOM 753 C C . LEU A 1 90 ? 11.368 8.519 -20.853 1.00 92.75 90 LEU A C 1
ATOM 755 O O . LEU A 1 90 ? 10.619 8.135 -19.960 1.00 92.75 90 LEU A O 1
ATOM 759 N N . LEU A 1 91 ? 12.486 9.209 -20.602 1.00 92.19 91 LEU A N 1
ATOM 760 C CA . LEU A 1 91 ? 12.915 9.552 -19.244 1.00 92.19 91 LEU A CA 1
ATOM 761 C C . LEU A 1 91 ? 11.878 10.420 -18.525 1.00 92.19 91 LEU A C 1
ATOM 763 O O . LEU A 1 91 ? 11.543 10.145 -17.377 1.00 92.19 91 LEU A O 1
ATOM 767 N N . LEU A 1 92 ? 11.340 11.439 -19.199 1.00 90.75 92 LEU A N 1
ATOM 768 C CA . LEU A 1 92 ? 10.310 12.309 -18.639 1.00 90.75 92 LEU A CA 1
ATOM 769 C C . LEU A 1 92 ? 9.037 11.525 -18.322 1.00 90.75 92 LEU A C 1
ATOM 771 O O . LEU A 1 92 ? 8.446 11.749 -17.272 1.00 90.75 92 LEU A O 1
ATOM 775 N N . LEU A 1 93 ? 8.642 10.586 -19.184 1.00 88.56 93 LEU A N 1
ATOM 776 C CA . LEU A 1 93 ? 7.478 9.737 -18.954 1.00 88.56 93 LEU A CA 1
ATOM 777 C C . LEU A 1 93 ? 7.675 8.827 -17.736 1.00 88.56 93 LEU A C 1
ATOM 779 O O . LEU A 1 93 ? 6.816 8.805 -16.860 1.00 88.56 93 LEU A O 1
ATOM 783 N N . VAL A 1 94 ? 8.820 8.142 -17.629 1.00 88.00 94 VAL A N 1
ATOM 784 C CA . VAL A 1 94 ? 9.141 7.275 -16.479 1.00 88.00 94 VAL A CA 1
ATOM 785 C C . VAL A 1 94 ? 9.209 8.085 -15.179 1.00 88.00 94 VAL A C 1
ATOM 787 O O . VAL A 1 94 ? 8.588 7.710 -14.186 1.00 88.00 94 VAL A O 1
ATOM 790 N N . MET A 1 95 ? 9.882 9.240 -15.189 1.00 83.75 95 MET A N 1
ATOM 791 C CA . MET A 1 95 ? 9.961 10.136 -14.025 1.00 83.75 95 MET A CA 1
ATOM 792 C C . MET A 1 95 ? 8.597 10.713 -13.640 1.00 83.75 95 MET A C 1
ATOM 794 O O . MET A 1 95 ? 8.279 10.854 -12.456 1.00 83.75 95 MET A O 1
ATOM 798 N N . ARG A 1 96 ? 7.763 11.053 -14.630 1.00 80.38 96 ARG A N 1
ATOM 799 C CA . ARG A 1 96 ? 6.416 11.566 -14.381 1.00 80.38 96 ARG A CA 1
ATOM 800 C C . ARG A 1 96 ? 5.527 10.489 -13.775 1.00 80.38 96 ARG A C 1
ATOM 802 O O . ARG A 1 96 ? 4.821 10.795 -12.826 1.00 80.38 96 ARG A O 1
ATOM 809 N N . MET A 1 97 ? 5.612 9.251 -14.258 1.00 76.19 97 MET A N 1
ATOM 810 C CA . MET A 1 97 ? 4.891 8.125 -13.662 1.00 76.19 97 MET A CA 1
ATOM 811 C C . MET A 1 97 ? 5.336 7.896 -12.217 1.00 76.19 97 MET A C 1
ATOM 813 O O . MET A 1 97 ? 4.488 7.862 -11.335 1.00 76.19 97 MET A O 1
ATOM 817 N N . GLY A 1 98 ? 6.644 7.862 -11.939 1.00 71.69 98 GLY A N 1
ATOM 818 C CA . GLY A 1 98 ? 7.150 7.712 -10.569 1.00 71.69 98 GLY A CA 1
ATOM 819 C C . GLY A 1 98 ? 6.717 8.844 -9.624 1.00 71.69 98 GLY A C 1
ATOM 820 O O . GLY A 1 98 ? 6.240 8.582 -8.525 1.00 71.69 98 GLY A O 1
ATOM 821 N N . SER A 1 99 ? 6.822 10.107 -10.053 1.00 69.00 99 SER A N 1
ATOM 822 C CA . SER A 1 99 ? 6.400 11.257 -9.229 1.00 69.00 99 SER A CA 1
ATOM 823 C C . SER A 1 99 ? 4.888 11.322 -9.002 1.00 69.00 99 SER A C 1
ATOM 825 O O . SER A 1 99 ? 4.458 11.650 -7.899 1.00 69.00 99 SER A O 1
ATOM 827 N N . LEU A 1 100 ? 4.079 10.997 -10.015 1.00 68.38 100 LEU A N 1
ATOM 828 C CA . LEU A 1 100 ? 2.628 10.913 -9.861 1.00 68.38 100 LEU A CA 1
ATOM 829 C C . LEU A 1 100 ? 2.247 9.776 -8.919 1.00 68.38 100 LEU A C 1
ATOM 831 O O . LEU A 1 100 ? 1.436 10.002 -8.033 1.00 68.38 100 LEU A O 1
ATOM 835 N N . ILE A 1 101 ? 2.868 8.602 -9.053 1.00 68.62 101 ILE A N 1
ATOM 836 C CA . ILE A 1 101 ? 2.661 7.470 -8.144 1.00 68.62 101 ILE A CA 1
ATOM 837 C C . ILE A 1 101 ? 2.987 7.871 -6.702 1.00 68.62 101 ILE A C 1
ATOM 839 O O . ILE A 1 101 ? 2.172 7.624 -5.825 1.00 68.62 101 ILE A O 1
ATOM 843 N N . GLY A 1 102 ? 4.108 8.555 -6.453 1.00 64.56 102 GLY A N 1
ATOM 844 C CA . GLY A 1 102 ? 4.444 9.045 -5.111 1.00 64.56 102 GLY A CA 1
ATOM 845 C C . GLY A 1 102 ? 3.402 10.014 -4.535 1.00 64.56 102 GLY A C 1
ATOM 846 O O . GLY A 1 102 ? 3.026 9.894 -3.373 1.00 64.56 102 GLY A O 1
ATOM 847 N N . LEU A 1 103 ? 2.882 10.941 -5.348 1.00 62.00 103 LEU A N 1
ATOM 848 C CA . LEU A 1 103 ? 1.823 11.869 -4.928 1.00 62.00 103 LEU A CA 1
ATOM 849 C C . LEU A 1 103 ? 0.484 11.162 -4.691 1.00 62.00 103 LEU A C 1
ATOM 851 O O . LEU A 1 103 ? -0.180 11.448 -3.698 1.00 62.00 103 LEU A O 1
ATOM 855 N N . PHE A 1 104 ? 0.101 10.242 -5.578 1.00 65.19 104 PHE A N 1
ATOM 856 C CA . PHE A 1 104 ? -1.114 9.449 -5.428 1.00 65.19 104 PHE A CA 1
ATOM 857 C C . PHE A 1 104 ? -1.033 8.572 -4.187 1.00 65.19 104 PHE A C 1
ATOM 859 O O . PHE A 1 104 ? -1.940 8.614 -3.376 1.00 65.19 104 PHE A O 1
ATOM 866 N N . LEU A 1 105 ? 0.074 7.874 -3.965 1.00 64.31 105 LEU A N 1
ATOM 867 C CA . LEU A 1 105 ? 0.277 7.055 -2.773 1.00 64.31 105 LEU A CA 1
ATOM 868 C C . LEU A 1 105 ? 0.284 7.880 -1.475 1.00 64.31 105 LEU A C 1
ATOM 870 O O . LEU A 1 105 ? -0.192 7.424 -0.440 1.00 64.31 105 LEU A O 1
ATOM 874 N N . ALA A 1 106 ? 0.787 9.117 -1.514 1.00 62.12 106 ALA A N 1
ATOM 875 C CA . ALA A 1 106 ? 0.761 10.007 -0.357 1.00 62.12 106 ALA A CA 1
ATOM 876 C C . ALA A 1 106 ? -0.635 10.590 -0.058 1.00 62.12 106 ALA A C 1
ATOM 878 O O . ALA A 1 106 ? -0.883 11.015 1.075 1.00 62.12 106 ALA A O 1
ATOM 879 N N . GLN A 1 107 ? -1.541 10.647 -1.039 1.00 61.53 107 GLN A N 1
ATOM 880 C CA . GLN A 1 107 ? -2.841 11.318 -0.897 1.00 61.53 107 GLN A CA 1
ATOM 881 C C . GLN A 1 107 ? -4.059 10.395 -0.994 1.00 61.53 107 GLN A C 1
ATOM 883 O O . GLN A 1 107 ? -5.098 10.737 -0.440 1.00 61.53 107 GLN A O 1
ATOM 888 N N . MET A 1 108 ? -3.955 9.252 -1.667 1.00 63.62 108 MET A N 1
ATOM 889 C CA . MET A 1 108 ? -5.051 8.305 -1.844 1.00 63.62 108 MET A CA 1
ATOM 890 C C . MET A 1 108 ? -5.065 7.296 -0.705 1.00 63.62 108 MET A C 1
ATOM 892 O O . MET A 1 108 ? -4.080 6.612 -0.442 1.00 63.62 108 MET A O 1
ATOM 896 N N . THR A 1 109 ? -6.217 7.195 -0.057 1.00 59.06 109 THR A N 1
ATOM 897 C CA . THR A 1 109 ? -6.536 6.169 0.938 1.00 59.06 109 THR A CA 1
ATOM 898 C C . THR A 1 109 ? -6.970 4.846 0.291 1.00 59.06 109 THR A C 1
ATOM 900 O O . THR A 1 109 ? -6.955 3.822 0.959 1.00 59.06 109 THR A O 1
ATOM 903 N N . ASP A 1 110 ? -7.292 4.851 -1.009 1.00 57.72 110 ASP A N 1
ATOM 904 C CA . ASP A 1 110 ? -7.871 3.727 -1.771 1.00 57.72 110 ASP A CA 1
ATOM 905 C C . ASP A 1 110 ? -6.863 2.888 -2.569 1.00 57.72 110 ASP A C 1
ATOM 907 O O . ASP A 1 110 ? -7.230 2.183 -3.505 1.00 57.72 110 ASP A O 1
ATOM 911 N N . PHE A 1 111 ? -5.562 2.972 -2.297 1.00 62.38 111 PHE A N 1
ATOM 912 C CA . PHE A 1 111 ? -4.572 2.394 -3.215 1.00 62.38 111 PHE A CA 1
ATOM 913 C C . PHE A 1 111 ? -4.557 0.850 -3.280 1.00 62.38 111 PHE A C 1
ATOM 915 O O . PHE A 1 111 ? -3.893 0.306 -4.162 1.00 62.38 111 PHE A O 1
ATOM 922 N N . GLU A 1 112 ? -5.279 0.160 -2.394 1.00 62.12 112 GLU A N 1
ATOM 923 C CA . GLU A 1 112 ? -5.303 -1.305 -2.238 1.00 62.12 112 GLU A CA 1
ATOM 924 C C . GLU A 1 112 ? -5.587 -2.049 -3.553 1.00 62.12 112 GLU A C 1
ATOM 926 O O . GLU A 1 112 ? -4.848 -2.969 -3.905 1.00 62.12 112 GLU A O 1
ATOM 931 N N . ASP A 1 113 ? -6.555 -1.570 -4.339 1.00 57.19 113 ASP A N 1
ATOM 932 C CA . ASP A 1 113 ? -6.933 -2.174 -5.626 1.00 57.19 113 ASP A CA 1
ATOM 933 C C . ASP A 1 113 ? -6.299 -1.492 -6.850 1.00 57.19 113 ASP A C 1
ATOM 935 O O . ASP A 1 113 ? -6.356 -2.000 -7.969 1.00 57.19 113 ASP A O 1
ATOM 939 N N . HIS A 1 114 ? -5.652 -0.338 -6.674 1.00 56.19 114 HIS A N 1
ATOM 940 C CA . HIS A 1 114 ? -5.218 0.507 -7.796 1.00 56.19 114 HIS A CA 1
ATOM 941 C C . HIS A 1 114 ? -3.819 0.156 -8.337 1.00 56.19 114 HIS A C 1
ATOM 943 O O . HIS A 1 114 ? -3.406 0.663 -9.385 1.00 56.19 114 HIS A O 1
ATOM 949 N N . PHE A 1 115 ? -3.078 -0.729 -7.658 1.00 58.94 115 PHE A N 1
ATOM 950 C CA . PHE A 1 115 ? -1.726 -1.149 -8.056 1.00 58.94 115 PHE A CA 1
ATOM 951 C C . PHE A 1 115 ? -1.669 -2.492 -8.803 1.00 58.94 115 PHE A C 1
ATOM 953 O O . PHE A 1 115 ? -0.585 -3.029 -9.042 1.00 58.94 115 PHE A O 1
ATOM 960 N N . THR A 1 116 ? -2.799 -2.980 -9.324 1.00 62.59 116 THR A N 1
ATOM 961 C CA . THR A 1 116 ? -2.834 -4.030 -10.363 1.00 62.59 116 THR A CA 1
ATOM 962 C C . THR A 1 116 ? -2.386 -3.532 -11.741 1.00 62.59 116 THR A C 1
ATOM 964 O O . THR A 1 116 ? -2.465 -4.268 -12.721 1.00 62.59 116 THR A O 1
ATOM 967 N N . PHE A 1 117 ? -1.827 -2.318 -11.837 1.00 65.81 117 PHE A N 1
ATOM 968 C CA . PHE A 1 117 ? -1.334 -1.697 -13.071 1.00 65.81 117 PHE A CA 1
ATOM 969 C C . PHE A 1 117 ? -0.440 -2.619 -13.915 1.00 65.81 117 PHE A C 1
ATOM 971 O O . PHE A 1 117 ? -0.497 -2.586 -15.143 1.00 65.81 117 PHE A O 1
ATOM 978 N N . TYR A 1 118 ? 0.371 -3.475 -13.284 1.00 72.25 118 TYR A N 1
ATOM 979 C CA . TYR A 1 118 ? 1.209 -4.437 -14.009 1.00 72.25 118 TYR A CA 1
ATOM 980 C C . TYR A 1 118 ? 0.396 -5.496 -14.772 1.00 72.25 118 TYR A C 1
ATOM 982 O O . TYR A 1 118 ? 0.864 -5.992 -15.794 1.00 72.25 118 TYR A O 1
ATOM 990 N N . ARG A 1 119 ? -0.809 -5.826 -14.297 1.00 77.19 119 ARG A N 1
ATOM 991 C CA . ARG A 1 119 ? -1.752 -6.763 -14.915 1.00 77.19 119 ARG A CA 1
ATOM 992 C C . ARG A 1 119 ? -2.622 -6.052 -15.947 1.00 77.19 119 ARG A C 1
ATOM 994 O O . ARG A 1 119 ? -2.684 -6.493 -17.092 1.00 77.19 119 ARG A O 1
ATOM 1001 N N . ASP A 1 120 ? -3.204 -4.916 -15.577 1.00 76.94 120 ASP A N 1
ATOM 1002 C CA . ASP A 1 120 ? -4.174 -4.203 -16.421 1.00 76.94 120 ASP A CA 1
ATOM 1003 C C . ASP A 1 120 ? -3.506 -3.448 -17.578 1.00 76.94 120 ASP A C 1
ATOM 1005 O O . ASP A 1 120 ? -4.072 -3.304 -18.662 1.00 76.94 120 ASP A O 1
ATOM 1009 N N . MET A 1 121 ? -2.260 -3.008 -17.381 1.00 77.06 121 MET A N 1
ATOM 1010 C CA . MET A 1 121 ? -1.455 -2.295 -18.375 1.00 77.06 121 MET A CA 1
ATOM 1011 C C . MET A 1 121 ? -0.187 -3.054 -18.787 1.00 77.06 121 MET A C 1
ATOM 1013 O O . MET A 1 121 ? 0.746 -2.451 -19.324 1.00 77.06 121 MET A O 1
ATOM 1017 N N . ALA A 1 122 ? -0.164 -4.383 -18.630 1.00 80.31 122 ALA A N 1
ATOM 1018 C CA . ALA A 1 122 ? 0.960 -5.242 -19.026 1.00 80.31 122 ALA A CA 1
ATOM 1019 C C . ALA A 1 122 ? 1.448 -4.953 -20.458 1.00 80.31 122 ALA A C 1
ATOM 1021 O O . ALA A 1 122 ? 2.643 -4.820 -20.729 1.00 80.31 122 ALA A O 1
ATOM 1022 N N . VAL A 1 123 ? 0.498 -4.785 -21.384 1.00 82.81 123 VAL A N 1
ATOM 1023 C CA . VAL A 1 123 ? 0.777 -4.477 -22.791 1.00 82.81 123 VAL A CA 1
ATOM 1024 C C . VAL A 1 123 ? 1.490 -3.132 -22.936 1.00 82.81 123 VAL A C 1
ATOM 1026 O O . VAL A 1 123 ? 2.441 -3.025 -23.706 1.00 82.81 123 VAL A O 1
ATOM 1029 N N . VAL A 1 124 ? 1.080 -2.110 -22.182 1.00 85.12 124 VAL A N 1
ATOM 1030 C CA . VAL A 1 124 ? 1.696 -0.776 -22.229 1.00 85.12 124 VAL A CA 1
ATOM 1031 C C . VAL A 1 124 ? 3.120 -0.824 -21.684 1.00 85.12 124 VAL A C 1
ATOM 1033 O O . VAL A 1 124 ? 4.018 -0.256 -22.305 1.00 85.12 124 VAL A O 1
ATOM 1036 N N . LEU A 1 125 ? 3.343 -1.544 -20.579 1.00 85.31 125 LEU A N 1
ATOM 1037 C CA . LEU A 1 125 ? 4.673 -1.720 -19.988 1.00 85.31 125 LEU A CA 1
ATOM 1038 C C . LEU A 1 125 ? 5.660 -2.345 -20.983 1.00 85.31 125 LEU A C 1
ATOM 1040 O O . LEU A 1 125 ? 6.815 -1.936 -21.045 1.00 85.31 125 LEU A O 1
ATOM 1044 N N . ILE A 1 126 ? 5.213 -3.277 -21.823 1.00 86.38 126 ILE A N 1
ATOM 1045 C CA . ILE A 1 126 ? 6.071 -3.888 -22.847 1.00 86.38 126 ILE A CA 1
ATOM 1046 C C . ILE A 1 126 ? 6.221 -2.970 -24.069 1.00 86.38 126 ILE A C 1
ATOM 1048 O O . ILE A 1 126 ? 7.330 -2.742 -24.559 1.00 86.38 126 ILE A O 1
ATOM 1052 N N . LEU A 1 127 ? 5.107 -2.447 -24.589 1.00 89.94 127 LEU A N 1
ATOM 1053 C CA . LEU A 1 127 ? 5.092 -1.727 -25.862 1.00 89.94 127 LEU A CA 1
ATOM 1054 C C . LEU A 1 127 ? 5.763 -0.360 -25.788 1.00 89.94 127 LEU A C 1
ATOM 1056 O O . LEU A 1 127 ? 6.365 0.055 -26.769 1.00 89.94 127 LEU A O 1
ATOM 1060 N N . LEU A 1 128 ? 5.674 0.347 -24.665 1.00 91.44 128 LEU A N 1
ATOM 1061 C CA . LEU A 1 128 ? 6.219 1.696 -24.519 1.00 91.44 128 LEU A CA 1
ATOM 1062 C C . LEU A 1 128 ? 7.748 1.746 -24.721 1.00 91.44 128 LEU A C 1
ATOM 1064 O O . LEU A 1 128 ? 8.197 2.461 -25.624 1.00 91.44 128 LEU A O 1
ATOM 1068 N N . PRO A 1 129 ? 8.573 0.995 -23.965 1.00 93.06 129 PRO A N 1
ATOM 1069 C CA . PRO A 1 129 ? 10.021 1.013 -24.161 1.00 93.06 129 PRO A CA 1
ATOM 1070 C C . PRO A 1 129 ? 10.423 0.390 -25.508 1.00 93.06 129 PRO A C 1
ATOM 1072 O O . PRO A 1 129 ? 11.336 0.896 -26.168 1.00 93.06 129 PRO A O 1
ATOM 1075 N N . LEU A 1 130 ? 9.690 -0.627 -25.980 1.00 93.12 130 LEU A N 1
ATOM 1076 C CA . LEU A 1 130 ? 9.903 -1.231 -27.297 1.00 93.12 130 LEU A CA 1
ATOM 1077 C C . LEU A 1 130 ? 9.632 -0.242 -28.442 1.00 93.12 130 LEU A C 1
ATOM 1079 O O . LEU A 1 130 ? 10.417 -0.154 -29.387 1.00 93.12 130 LEU A O 1
ATOM 1083 N N . ALA A 1 131 ? 8.548 0.529 -28.365 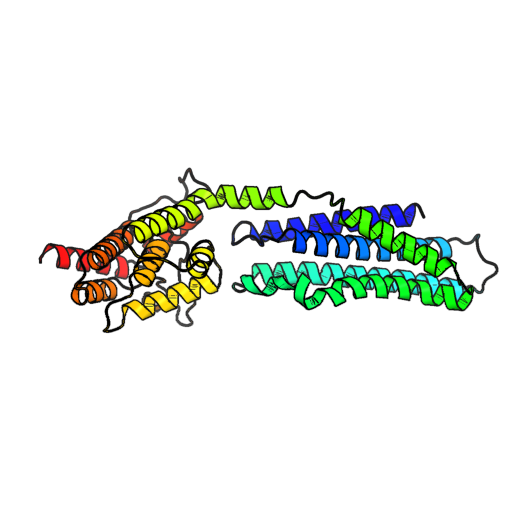1.00 93.25 131 ALA A N 1
ATOM 1084 C CA . ALA A 1 131 ? 8.200 1.538 -29.357 1.00 93.25 131 ALA A CA 1
ATOM 1085 C C . ALA A 1 131 ? 9.271 2.627 -29.414 1.00 93.25 131 ALA A C 1
ATOM 1087 O O . ALA A 1 131 ? 9.718 2.980 -30.503 1.00 93.25 131 ALA A O 1
ATOM 1088 N N . VAL A 1 132 ? 9.751 3.105 -28.261 1.00 92.56 132 VAL A N 1
ATOM 1089 C CA . VAL A 1 132 ? 10.855 4.074 -28.200 1.00 92.56 132 VAL A CA 1
ATOM 1090 C C . VAL A 1 132 ? 12.121 3.507 -28.844 1.00 92.56 132 VAL A C 1
ATOM 1092 O O . VAL A 1 132 ? 12.734 4.180 -29.676 1.00 92.56 132 VAL A O 1
ATOM 1095 N N . PHE A 1 133 ? 12.480 2.259 -28.532 1.00 93.44 133 PHE A N 1
ATOM 1096 C CA . PHE A 1 133 ? 13.608 1.575 -29.165 1.00 93.44 133 PHE A CA 1
ATOM 1097 C C . PHE A 1 133 ? 13.471 1.531 -30.697 1.00 93.44 133 PHE A C 1
ATOM 1099 O O . PHE A 1 133 ? 14.409 1.880 -31.418 1.00 93.44 133 PHE A O 1
ATOM 1106 N N . LEU A 1 134 ? 12.299 1.147 -31.210 1.00 91.81 134 LEU A N 1
ATOM 1107 C CA . LEU A 1 134 ? 12.040 1.078 -32.650 1.00 91.81 134 LEU A CA 1
ATOM 1108 C C . LEU A 1 134 ? 12.056 2.460 -33.309 1.00 91.81 134 LEU A C 1
ATOM 1110 O O . LEU A 1 134 ? 12.615 2.607 -34.396 1.00 91.81 134 LEU A O 1
ATOM 1114 N N . LEU A 1 135 ? 11.506 3.481 -32.649 1.00 91.31 135 LEU A N 1
ATOM 1115 C CA . LEU A 1 135 ? 11.514 4.856 -33.144 1.00 91.31 135 LEU A CA 1
ATOM 1116 C C . LEU A 1 135 ? 12.951 5.346 -33.334 1.00 91.31 135 LEU A C 1
ATOM 1118 O O . LEU A 1 135 ? 13.288 5.821 -34.417 1.00 91.31 135 LEU A O 1
ATOM 1122 N N . ILE A 1 136 ? 13.842 5.128 -32.362 1.00 90.12 136 ILE A N 1
ATOM 1123 C CA . ILE A 1 136 ? 15.270 5.479 -32.484 1.00 90.12 136 ILE A CA 1
ATOM 1124 C C . ILE A 1 136 ? 15.909 4.864 -33.748 1.00 90.12 136 ILE A C 1
ATOM 1126 O O . ILE A 1 136 ? 16.777 5.483 -34.371 1.00 90.12 136 ILE A O 1
ATOM 1130 N N . TRP A 1 137 ? 15.456 3.680 -34.173 1.00 85.94 137 TRP A N 1
ATOM 1131 C CA . TRP A 1 137 ? 15.944 2.985 -35.367 1.00 85.94 137 TRP A CA 1
ATOM 1132 C C . TRP A 1 137 ? 15.416 3.524 -36.702 1.00 85.94 137 TRP A C 1
ATOM 1134 O O . TRP A 1 137 ? 16.128 3.415 -37.706 1.00 85.94 137 TRP A O 1
ATOM 1144 N N . VAL A 1 138 ? 14.217 4.112 -36.746 1.00 86.62 138 VAL A N 1
ATOM 1145 C CA . VAL A 1 138 ? 13.562 4.579 -37.987 1.00 86.62 138 VAL A CA 1
ATOM 1146 C C . VAL A 1 138 ? 14.479 5.444 -38.871 1.00 86.62 138 VAL A C 1
ATOM 1148 O O . VAL A 1 138 ? 14.672 5.099 -40.042 1.00 86.62 138 VAL A O 1
ATOM 1151 N N . PRO A 1 139 ? 15.112 6.530 -38.380 1.00 84.56 139 PRO A N 1
ATOM 1152 C CA . PRO A 1 139 ? 15.918 7.390 -39.246 1.00 84.56 139 PRO A CA 1
ATOM 1153 C C . PRO A 1 139 ? 17.222 6.713 -39.712 1.00 84.56 139 PRO A C 1
ATOM 1155 O O . PRO A 1 139 ? 17.730 7.028 -40.791 1.00 84.56 139 PRO A O 1
ATOM 1158 N N . ILE A 1 140 ? 17.739 5.738 -38.954 1.00 84.44 140 ILE A N 1
ATOM 1159 C CA . ILE A 1 140 ? 18.904 4.931 -39.343 1.00 84.44 140 ILE A CA 1
ATOM 1160 C C . ILE A 1 140 ? 18.515 3.956 -40.461 1.00 84.44 140 ILE A C 1
ATOM 1162 O O . ILE A 1 140 ? 19.227 3.841 -41.459 1.00 84.44 140 ILE A O 1
ATOM 1166 N N . GLN A 1 141 ? 17.365 3.288 -40.341 1.00 83.44 141 GLN A N 1
ATOM 1167 C CA . GLN A 1 141 ? 16.864 2.371 -41.368 1.00 83.44 141 GLN A CA 1
ATOM 1168 C C . GLN A 1 141 ? 16.628 3.079 -42.702 1.00 83.44 141 GLN A C 1
ATOM 1170 O O . GLN A 1 141 ? 17.110 2.603 -43.733 1.00 83.44 141 GLN A O 1
ATOM 1175 N N . LEU A 1 142 ? 15.949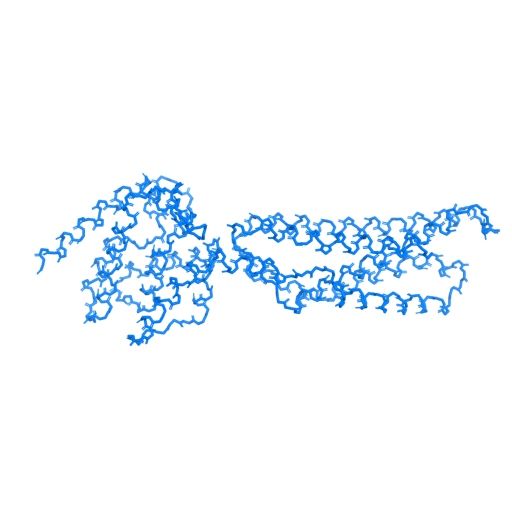 4.231 -42.665 1.00 81.31 142 LEU A N 1
ATOM 1176 C CA . LEU A 1 142 ? 15.638 5.034 -43.850 1.00 81.31 142 LEU A CA 1
ATOM 1177 C C . LEU A 1 142 ? 16.900 5.450 -44.610 1.00 81.31 142 LEU A C 1
ATOM 1179 O O . LEU A 1 142 ? 16.903 5.478 -45.840 1.00 81.31 142 LEU A O 1
ATOM 1183 N N . LYS A 1 143 ? 17.986 5.759 -43.889 1.00 79.69 143 LYS A N 1
ATOM 1184 C CA . LYS A 1 143 ? 19.215 6.266 -44.504 1.00 79.69 143 LYS A CA 1
ATOM 1185 C C . LYS A 1 143 ? 20.213 5.178 -44.902 1.00 79.69 143 LYS A C 1
ATOM 1187 O O . LYS A 1 143 ? 20.870 5.329 -45.931 1.00 79.69 143 LYS A O 1
ATOM 1192 N N . TYR A 1 144 ? 20.341 4.115 -44.109 1.00 74.69 144 TYR A N 1
ATOM 1193 C CA . TYR A 1 144 ? 21.425 3.133 -44.238 1.00 74.69 144 TYR A CA 1
ATOM 1194 C C . TYR A 1 144 ? 20.977 1.749 -44.721 1.00 74.69 144 TYR A C 1
ATOM 1196 O O . TYR A 1 144 ? 21.823 0.868 -44.838 1.00 74.69 144 TYR A O 1
ATOM 1204 N N . ARG A 1 145 ? 19.678 1.531 -45.001 1.00 69.00 145 ARG A N 1
ATOM 1205 C CA . ARG A 1 145 ? 19.118 0.195 -45.304 1.00 69.00 145 ARG A CA 1
ATOM 1206 C C . ARG A 1 145 ? 19.607 -0.845 -44.290 1.00 69.00 145 ARG A C 1
ATOM 1208 O O . ARG A 1 145 ? 20.164 -1.880 -44.642 1.00 69.00 145 ARG A O 1
ATOM 1215 N N . ALA A 1 146 ? 19.404 -0.539 -43.009 1.00 66.94 146 ALA A N 1
ATOM 1216 C CA . ALA A 1 146 ? 19.990 -1.278 -41.893 1.00 66.94 146 ALA A CA 1
ATOM 1217 C C . ALA A 1 146 ? 19.556 -2.760 -41.785 1.00 66.94 146 ALA A C 1
ATOM 1219 O O . ALA A 1 146 ? 20.164 -3.496 -41.015 1.00 66.94 146 ALA A O 1
ATOM 1220 N N . GLY A 1 147 ? 18.575 -3.228 -42.571 1.00 67.69 147 GLY A N 1
ATOM 1221 C CA . GLY A 1 147 ? 18.289 -4.649 -42.817 1.00 67.69 147 GLY A CA 1
ATOM 1222 C C . GLY A 1 147 ? 18.387 -5.542 -41.574 1.00 67.69 147 GLY A C 1
ATOM 1223 O O . GLY A 1 147 ? 17.686 -5.334 -40.587 1.00 67.69 147 GLY A O 1
ATOM 1224 N N . LYS A 1 148 ? 19.304 -6.520 -41.610 1.00 81.06 148 LYS A N 1
ATOM 1225 C CA . LYS A 1 148 ? 19.527 -7.508 -40.536 1.00 81.06 148 LYS A CA 1
ATOM 1226 C C . LYS A 1 148 ? 20.049 -6.910 -39.214 1.00 81.06 148 LYS A C 1
ATOM 1228 O O . LYS A 1 148 ? 19.875 -7.531 -38.169 1.00 81.06 148 LYS A O 1
ATOM 1233 N N . TRP A 1 149 ? 20.652 -5.716 -39.227 1.00 82.00 149 TRP A N 1
ATOM 1234 C CA . TRP A 1 149 ? 21.225 -5.080 -38.028 1.00 82.00 149 TRP A CA 1
ATOM 1235 C C . TRP A 1 149 ? 20.171 -4.630 -37.021 1.00 82.00 149 TRP A C 1
ATOM 1237 O O . TRP A 1 149 ? 20.431 -4.623 -35.818 1.00 82.00 149 TRP A O 1
ATOM 1247 N N . VAL A 1 150 ? 18.977 -4.295 -37.511 1.00 84.06 150 VAL A N 1
ATOM 1248 C CA . VAL A 1 150 ? 17.824 -3.955 -36.672 1.00 84.06 150 VAL A CA 1
ATOM 1249 C C . VAL A 1 150 ? 17.407 -5.175 -35.860 1.00 84.06 150 VAL A C 1
ATOM 1251 O O . VAL A 1 150 ? 17.304 -5.087 -34.643 1.00 84.06 150 VAL A O 1
ATOM 1254 N N . GLY A 1 151 ? 17.230 -6.322 -36.525 1.00 85.19 151 GLY A N 1
ATOM 1255 C CA . GLY A 1 151 ? 16.852 -7.574 -35.868 1.00 85.19 151 GLY A CA 1
ATOM 1256 C C . GLY A 1 151 ? 17.895 -8.029 -34.848 1.00 85.19 151 GLY A C 1
ATOM 1257 O O . GLY A 1 151 ? 17.537 -8.390 -33.732 1.00 85.19 151 GLY A O 1
ATOM 1258 N N . LEU A 1 152 ? 19.186 -7.928 -35.187 1.00 88.88 152 LEU A N 1
ATOM 1259 C CA . LEU A 1 152 ? 20.267 -8.247 -34.250 1.00 88.88 152 LEU A CA 1
ATOM 1260 C C . LEU A 1 152 ? 20.236 -7.336 -33.015 1.00 88.88 152 LEU A C 1
ATOM 1262 O O . LEU A 1 152 ? 20.404 -7.804 -31.895 1.00 88.88 152 LEU A O 1
ATOM 1266 N N . SER A 1 153 ? 20.001 -6.041 -33.211 1.00 89.00 153 SER A N 1
ATOM 1267 C CA . SER A 1 153 ? 19.978 -5.078 -32.108 1.00 89.00 153 SER A CA 1
ATOM 1268 C C . SER A 1 153 ? 18.731 -5.222 -31.244 1.00 89.00 153 SER A C 1
ATOM 1270 O O . SER A 1 153 ? 18.816 -5.040 -30.036 1.00 89.00 153 SER A O 1
ATOM 1272 N N . LEU A 1 154 ? 17.597 -5.593 -31.845 1.00 91.44 154 LEU A N 1
ATOM 1273 C CA . LEU A 1 154 ? 16.381 -5.950 -31.122 1.00 91.44 154 LEU A CA 1
ATOM 1274 C C . LEU A 1 154 ? 16.592 -7.209 -30.272 1.00 91.44 154 LEU A C 1
ATOM 1276 O O . LEU A 1 154 ? 16.158 -7.243 -29.126 1.00 91.44 154 LEU A O 1
ATOM 1280 N N . LEU A 1 155 ? 17.302 -8.212 -30.800 1.00 92.75 155 LEU A N 1
ATOM 1281 C CA . LEU A 1 155 ? 17.658 -9.412 -30.043 1.00 92.75 155 LEU A CA 1
ATOM 1282 C C . LEU A 1 155 ? 18.553 -9.059 -28.854 1.00 92.75 155 LEU A C 1
ATOM 1284 O O . LEU A 1 155 ? 18.241 -9.455 -27.738 1.00 92.75 155 LEU A O 1
ATOM 1288 N N . VAL A 1 156 ? 19.618 -8.277 -29.072 1.00 92.00 156 VAL A N 1
ATOM 1289 C CA . VAL A 1 156 ? 20.514 -7.821 -27.992 1.00 92.00 156 VAL A CA 1
ATOM 1290 C C . VAL A 1 156 ? 19.755 -7.012 -26.940 1.00 92.00 156 VAL A C 1
ATOM 1292 O O . VAL A 1 156 ? 20.002 -7.180 -25.753 1.00 92.00 156 VAL A O 1
ATOM 1295 N N . TYR A 1 157 ? 18.828 -6.153 -27.365 1.00 93.69 157 TYR A N 1
ATOM 1296 C CA . TYR A 1 157 ? 17.969 -5.384 -26.468 1.00 93.69 157 TYR A CA 1
ATOM 1297 C C . TYR A 1 157 ? 17.044 -6.281 -25.635 1.00 93.69 157 TYR A C 1
ATOM 1299 O O . TYR A 1 157 ? 16.936 -6.099 -24.425 1.00 93.69 157 TYR A O 1
ATOM 1307 N N . GLY A 1 158 ? 16.400 -7.268 -26.262 1.00 93.56 158 GLY A N 1
ATOM 1308 C CA . GLY A 1 158 ? 15.524 -8.209 -25.568 1.00 93.56 158 GLY A CA 1
ATOM 1309 C C . GLY A 1 158 ? 16.285 -9.081 -24.570 1.00 93.56 158 GLY A C 1
ATOM 1310 O O . GLY A 1 158 ? 15.852 -9.228 -23.429 1.00 93.56 158 GLY A O 1
ATOM 1311 N N . THR A 1 159 ? 17.448 -9.613 -24.958 1.00 93.81 159 THR A N 1
ATOM 1312 C CA . THR A 1 159 ? 18.259 -10.450 -24.063 1.00 93.81 159 THR A CA 1
ATOM 1313 C C . THR A 1 159 ? 18.859 -9.648 -22.917 1.00 93.81 159 THR A C 1
ATOM 1315 O O . THR A 1 159 ? 18.826 -10.122 -21.785 1.00 93.81 159 THR A O 1
ATOM 1318 N N . SER A 1 160 ? 19.354 -8.429 -23.159 1.00 92.12 160 SER A N 1
ATOM 1319 C CA . SER A 1 160 ? 19.875 -7.579 -22.083 1.00 92.12 160 SER A CA 1
ATOM 1320 C C . SER A 1 160 ? 18.777 -7.143 -21.115 1.00 92.12 160 SER A C 1
ATOM 1322 O O . SER A 1 160 ? 19.004 -7.160 -19.909 1.00 92.12 160 SER A O 1
ATOM 1324 N N . THR A 1 161 ? 17.584 -6.822 -21.625 1.00 93.81 161 THR A N 1
ATOM 1325 C CA . THR A 1 161 ? 16.404 -6.510 -20.807 1.00 93.81 161 THR A CA 1
ATOM 1326 C C . THR A 1 161 ? 16.041 -7.680 -19.906 1.00 93.81 161 THR A C 1
ATOM 1328 O O . THR A 1 161 ? 15.860 -7.492 -18.708 1.00 93.81 161 THR A O 1
ATOM 1331 N N . PHE A 1 162 ? 15.974 -8.890 -20.467 1.00 94.19 162 PHE A N 1
ATOM 1332 C CA . PHE A 1 162 ? 15.636 -10.084 -19.702 1.00 94.19 162 PHE A CA 1
ATOM 1333 C C . PHE A 1 162 ? 16.677 -10.374 -18.619 1.00 94.19 162 PHE A C 1
ATOM 1335 O O . PHE A 1 162 ? 16.305 -10.555 -17.466 1.00 94.19 162 PHE A O 1
ATOM 1342 N N . ILE A 1 163 ? 17.970 -10.355 -18.972 1.00 94.38 163 ILE A N 1
ATOM 1343 C CA . ILE A 1 163 ? 19.067 -10.594 -18.023 1.00 94.38 163 ILE A CA 1
ATOM 1344 C C . ILE A 1 163 ? 19.022 -9.579 -16.883 1.00 94.38 163 ILE A C 1
ATOM 1346 O O . ILE A 1 163 ? 19.056 -9.987 -15.730 1.00 94.38 163 ILE A O 1
ATOM 1350 N N . LEU A 1 164 ? 18.913 -8.283 -17.195 1.00 93.25 164 LEU A N 1
ATOM 1351 C CA . LEU A 1 164 ? 18.860 -7.238 -16.173 1.00 93.25 164 LEU A CA 1
ATOM 1352 C C . LEU A 1 164 ? 17.616 -7.373 -15.295 1.00 93.25 164 LEU A C 1
ATOM 1354 O O . LEU A 1 164 ? 17.740 -7.311 -14.080 1.00 93.25 164 LEU A O 1
ATOM 1358 N N . GLY A 1 165 ? 16.443 -7.601 -15.892 1.00 90.56 165 GLY A N 1
ATOM 1359 C CA . GLY A 1 165 ? 15.183 -7.687 -15.156 1.00 90.56 165 GLY A CA 1
ATOM 1360 C C . GLY A 1 165 ? 15.123 -8.851 -14.166 1.00 90.56 165 GLY A C 1
ATOM 1361 O O . GLY A 1 165 ? 14.562 -8.687 -13.091 1.00 90.56 165 GLY A O 1
ATOM 1362 N N . ILE A 1 166 ? 15.730 -10.004 -14.480 1.00 92.31 166 ILE A N 1
ATOM 1363 C CA . ILE A 1 166 ? 15.817 -11.127 -13.526 1.00 92.31 166 ILE A CA 1
ATOM 1364 C C . ILE A 1 166 ? 16.952 -10.962 -12.510 1.00 92.31 166 ILE A C 1
ATOM 1366 O O . ILE A 1 166 ? 16.923 -11.589 -11.455 1.00 92.31 166 ILE A O 1
ATOM 1370 N N . SER A 1 167 ? 17.967 -10.151 -12.823 1.00 89.56 167 SER A N 1
ATOM 1371 C CA . SER A 1 167 ? 19.136 -9.917 -11.971 1.00 89.56 167 SER A CA 1
ATOM 1372 C C . SER A 1 167 ? 19.002 -8.624 -11.165 1.00 89.56 167 SER A C 1
ATOM 1374 O O . SER A 1 167 ? 19.980 -7.882 -11.032 1.00 89.56 167 SER A O 1
ATOM 1376 N N . SER A 1 168 ? 17.790 -8.318 -10.696 1.00 83.38 168 SER A N 1
ATOM 1377 C CA . SER A 1 168 ? 17.513 -7.075 -9.982 1.00 83.38 168 SER A CA 1
ATOM 1378 C C . SER A 1 168 ? 18.506 -6.874 -8.830 1.00 83.38 168 SER A C 1
ATOM 1380 O O . SER A 1 168 ? 18.711 -7.788 -8.030 1.00 83.38 168 SER A O 1
ATOM 1382 N N . PRO A 1 169 ? 19.176 -5.709 -8.742 1.00 82.62 169 PRO A N 1
ATOM 1383 C CA . PRO A 1 169 ? 20.197 -5.448 -7.729 1.00 82.62 169 PRO A CA 1
ATOM 1384 C C . PRO A 1 169 ? 19.590 -5.105 -6.363 1.00 82.62 169 PRO A C 1
ATOM 1386 O O . PRO A 1 169 ? 20.319 -4.854 -5.405 1.00 82.62 169 PRO A O 1
ATOM 1389 N N . VAL A 1 170 ? 18.263 -5.029 -6.287 1.00 86.38 170 VAL A N 1
ATOM 1390 C CA . VAL A 1 170 ? 17.514 -4.572 -5.126 1.00 86.38 170 VAL A CA 1
ATOM 1391 C C . VAL A 1 170 ? 16.878 -5.772 -4.435 1.00 86.38 170 VAL A C 1
ATOM 1393 O O . VAL A 1 170 ? 16.144 -6.538 -5.049 1.00 86.38 170 VAL A O 1
ATOM 1396 N N . ASP A 1 171 ? 17.120 -5.901 -3.133 1.00 87.50 171 ASP A N 1
ATOM 1397 C CA . ASP A 1 171 ? 16.401 -6.854 -2.296 1.00 87.50 171 ASP A CA 1
ATOM 1398 C C . ASP A 1 171 ? 15.065 -6.247 -1.844 1.00 87.50 171 ASP A C 1
ATOM 1400 O O . ASP A 1 171 ? 15.001 -5.503 -0.862 1.00 87.50 171 ASP A O 1
ATOM 1404 N N . HIS A 1 172 ? 13.993 -6.557 -2.576 1.00 83.94 172 HIS A N 1
ATOM 1405 C CA . HIS A 1 172 ? 12.643 -6.078 -2.253 1.00 83.94 172 HIS A CA 1
ATOM 1406 C C . HIS A 1 172 ? 12.146 -6.579 -0.893 1.00 83.94 172 HIS A C 1
ATOM 1408 O O . HIS A 1 172 ? 11.343 -5.899 -0.255 1.00 83.94 172 HIS A O 1
ATOM 1414 N N . SER A 1 173 ? 12.658 -7.720 -0.416 1.00 87.81 173 SER A N 1
ATOM 1415 C CA . SER A 1 173 ? 12.220 -8.322 0.845 1.00 87.81 173 SER A CA 1
ATOM 1416 C C . SER A 1 173 ? 12.699 -7.546 2.069 1.00 87.81 173 SER A C 1
ATOM 1418 O O . SER A 1 173 ? 12.088 -7.640 3.129 1.00 87.81 173 SER A O 1
ATOM 1420 N N . LEU A 1 174 ? 13.767 -6.753 1.945 1.00 89.62 174 LEU A N 1
ATOM 1421 C CA . LEU A 1 174 ? 14.313 -5.978 3.057 1.00 89.62 174 LEU A CA 1
ATOM 1422 C C . LEU A 1 174 ? 13.269 -5.010 3.631 1.00 89.62 174 LEU A C 1
ATOM 1424 O O . LEU A 1 174 ? 13.070 -4.962 4.847 1.00 89.62 174 LEU A O 1
ATOM 1428 N N . LEU A 1 175 ? 12.608 -4.249 2.754 1.00 87.62 175 LEU A N 1
ATOM 1429 C CA . LEU A 1 175 ? 11.614 -3.253 3.151 1.00 87.62 175 LEU A CA 1
ATOM 1430 C C . LEU A 1 175 ? 10.340 -3.923 3.679 1.00 87.62 175 LEU A C 1
ATOM 1432 O O . LEU A 1 175 ? 9.824 -3.513 4.717 1.00 87.62 175 LEU A O 1
ATOM 1436 N N . ASP A 1 176 ? 9.896 -4.990 3.014 1.00 88.94 176 ASP A N 1
ATOM 1437 C CA . ASP A 1 176 ? 8.711 -5.764 3.400 1.00 88.94 176 ASP A CA 1
ATOM 1438 C C . ASP A 1 176 ? 8.898 -6.385 4.791 1.00 88.94 176 ASP A C 1
ATOM 1440 O O . ASP A 1 176 ? 8.065 -6.215 5.680 1.00 88.94 176 ASP A O 1
ATOM 1444 N N . ASN A 1 177 ? 10.044 -7.029 5.028 1.00 90.75 177 ASN A N 1
ATOM 1445 C CA . ASN A 1 177 ? 10.387 -7.625 6.319 1.00 90.75 177 ASN A CA 1
ATOM 1446 C C . ASN A 1 177 ? 10.508 -6.571 7.424 1.00 90.75 177 ASN A C 1
ATOM 1448 O O . ASN A 1 177 ? 10.082 -6.810 8.555 1.00 90.75 177 ASN A O 1
ATOM 1452 N N . ALA A 1 178 ? 11.084 -5.402 7.122 1.00 89.69 178 ALA A N 1
ATOM 1453 C CA . ALA A 1 178 ? 11.167 -4.306 8.081 1.00 89.69 178 ALA A CA 1
ATOM 1454 C C . ALA A 1 178 ? 9.773 -3.791 8.468 1.00 89.69 178 ALA A C 1
ATOM 1456 O O . ALA A 1 178 ? 9.509 -3.599 9.655 1.00 89.69 178 ALA A O 1
ATOM 1457 N N . TRP A 1 179 ? 8.875 -3.632 7.492 1.00 88.25 179 TRP A N 1
ATOM 1458 C CA . TRP A 1 179 ? 7.498 -3.207 7.736 1.00 88.25 179 TRP A CA 1
ATOM 1459 C C . TRP A 1 179 ? 6.714 -4.255 8.529 1.00 88.25 179 TRP A C 1
ATOM 1461 O O . TRP A 1 179 ? 6.055 -3.914 9.510 1.00 88.25 179 TRP A O 1
ATOM 1471 N N . HIS A 1 180 ? 6.835 -5.540 8.180 1.00 88.69 180 HIS A N 1
ATOM 1472 C CA . HIS A 1 180 ? 6.201 -6.622 8.933 1.00 88.69 180 HIS A CA 1
ATOM 1473 C C . HIS A 1 180 ? 6.699 -6.698 10.375 1.00 88.69 180 HIS A C 1
ATOM 1475 O O . HIS A 1 180 ? 5.896 -6.918 11.275 1.00 88.69 180 HIS A O 1
ATOM 1481 N N . ARG A 1 181 ? 8.001 -6.490 10.608 1.00 89.50 181 ARG A N 1
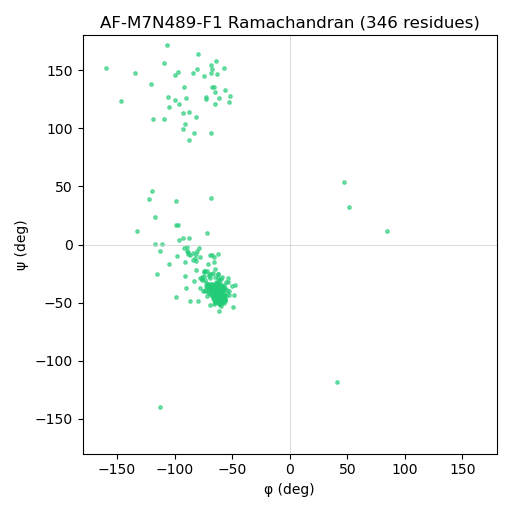ATOM 1482 C CA . ARG A 1 181 ? 8.581 -6.499 11.956 1.00 89.50 181 ARG A CA 1
ATOM 1483 C C . ARG A 1 181 ? 8.026 -5.370 12.821 1.00 89.50 181 ARG A C 1
ATOM 1485 O O . ARG A 1 181 ? 7.673 -5.623 13.964 1.00 89.50 181 ARG A O 1
ATOM 1492 N N . ILE A 1 182 ? 7.938 -4.154 12.283 1.00 87.12 182 ILE A N 1
ATOM 1493 C CA . ILE A 1 182 ? 7.407 -2.997 13.019 1.00 87.12 182 ILE A CA 1
ATOM 1494 C C . ILE A 1 182 ? 5.912 -3.162 13.290 1.00 87.12 182 ILE A C 1
ATOM 1496 O O . ILE A 1 182 ? 5.449 -2.843 14.375 1.00 87.12 182 ILE A O 1
ATOM 1500 N N . ASN A 1 183 ? 5.153 -3.717 12.345 1.00 86.50 183 ASN A N 1
ATOM 1501 C CA . ASN A 1 183 ? 3.715 -3.928 12.514 1.00 86.50 183 ASN A CA 1
ATOM 1502 C C . ASN A 1 183 ? 3.361 -5.269 13.180 1.00 86.50 183 ASN A C 1
ATOM 1504 O O . ASN A 1 183 ? 2.183 -5.603 13.285 1.00 86.50 183 ASN A O 1
ATOM 1508 N N . ALA A 1 184 ? 4.340 -6.050 13.646 1.00 89.12 184 ALA A N 1
ATOM 1509 C CA . ALA A 1 184 ? 4.090 -7.340 14.289 1.00 89.12 184 ALA A CA 1
ATOM 1510 C C . ALA A 1 184 ? 3.241 -7.239 15.573 1.00 89.12 184 ALA A C 1
ATOM 1512 O O . ALA A 1 184 ? 2.289 -8.012 15.684 1.00 89.12 184 ALA A O 1
ATOM 1513 N N . PRO A 1 185 ? 3.496 -6.293 16.504 1.00 87.44 185 PRO A N 1
ATOM 1514 C CA . PRO A 1 185 ? 2.651 -6.114 17.692 1.00 87.44 185 PRO A CA 1
ATOM 1515 C C . PRO A 1 185 ? 1.205 -5.797 17.313 1.00 87.44 185 PRO A C 1
ATOM 1517 O O . PRO A 1 185 ? 0.254 -6.331 17.878 1.00 87.44 185 PRO A O 1
ATOM 1520 N N . TYR A 1 186 ? 1.052 -4.980 16.277 1.00 85.94 186 TYR A N 1
ATOM 1521 C CA . TYR A 1 186 ? -0.233 -4.594 15.730 1.00 85.94 186 TYR A CA 1
ATOM 1522 C C . TYR A 1 186 ? -0.986 -5.787 15.103 1.00 85.94 186 TYR A C 1
ATOM 1524 O O . TYR A 1 186 ? -2.154 -6.014 15.418 1.00 85.94 186 TYR A O 1
ATOM 1532 N N . HIS A 1 187 ? -0.323 -6.602 14.273 1.00 90.19 187 HIS A N 1
ATOM 1533 C CA . HIS A 1 187 ? -0.930 -7.809 13.700 1.00 90.19 187 HIS A CA 1
ATOM 1534 C C . HIS A 1 187 ? -1.281 -8.842 14.777 1.00 90.19 187 HIS A C 1
ATOM 1536 O O . HIS A 1 187 ? -2.297 -9.523 14.659 1.00 90.19 187 HIS A O 1
ATOM 1542 N N . ALA A 1 188 ? -0.496 -8.914 15.857 1.00 91.62 188 ALA A N 1
ATOM 1543 C CA . ALA A 1 188 ? -0.758 -9.822 16.966 1.00 91.62 188 ALA A CA 1
ATOM 1544 C C . ALA A 1 188 ? -2.094 -9.529 17.671 1.00 91.62 188 ALA A C 1
ATOM 1546 O O . ALA A 1 188 ? -2.748 -10.473 18.114 1.00 91.62 188 ALA A O 1
ATOM 1547 N N . ILE A 1 189 ? -2.540 -8.266 17.736 1.00 91.44 189 ILE A N 1
ATOM 1548 C CA . ILE A 1 189 ? -3.870 -7.914 18.270 1.00 91.44 189 ILE A CA 1
ATOM 1549 C C . ILE A 1 189 ? -4.965 -8.558 17.412 1.00 91.44 189 ILE A C 1
ATOM 1551 O O . ILE A 1 189 ? -5.860 -9.213 17.945 1.00 91.44 189 ILE A O 1
ATOM 1555 N N . VAL A 1 190 ? -4.866 -8.419 16.086 1.00 93.19 190 VAL A N 1
ATOM 1556 C CA . VAL A 1 190 ? -5.832 -8.997 15.139 1.00 93.19 190 VAL A CA 1
ATOM 1557 C C . VAL A 1 190 ? -5.851 -10.516 15.265 1.00 93.19 190 VAL A C 1
ATOM 1559 O O . VAL A 1 190 ? -6.911 -11.101 15.465 1.00 93.19 190 VAL A O 1
ATOM 1562 N N . ASP A 1 191 ? -4.682 -11.155 15.205 1.00 94.25 191 ASP A N 1
ATOM 1563 C CA . ASP A 1 191 ? -4.572 -12.614 15.236 1.00 94.25 191 ASP A CA 1
ATOM 1564 C C . ASP A 1 191 ? -5.086 -13.199 16.564 1.00 94.25 191 ASP A C 1
ATOM 1566 O O . ASP A 1 191 ? -5.766 -14.228 16.569 1.00 94.25 191 ASP A O 1
ATOM 1570 N N . THR A 1 192 ? -4.820 -12.522 17.686 1.00 95.31 192 THR A N 1
ATOM 1571 C CA . THR A 1 192 ? -5.292 -12.946 19.013 1.00 95.31 192 THR A CA 1
ATOM 1572 C C . THR A 1 192 ? -6.814 -12.887 19.107 1.00 95.31 192 THR A C 1
ATOM 1574 O O . THR A 1 192 ? -7.441 -13.854 19.541 1.00 95.31 192 THR A O 1
ATOM 1577 N N . GLU A 1 193 ? -7.430 -11.780 18.690 1.00 94.44 193 GLU A N 1
ATOM 1578 C CA . GLU A 1 193 ? -8.885 -11.621 18.788 1.00 94.44 193 GLU A CA 1
ATOM 1579 C C . GLU A 1 193 ? -9.641 -12.489 17.777 1.00 94.44 193 GLU A C 1
ATOM 1581 O O . GLU A 1 193 ? -10.665 -13.078 18.126 1.00 94.44 193 GLU A O 1
ATOM 1586 N N . VAL A 1 194 ? -9.105 -12.663 16.565 1.00 95.06 194 VAL A N 1
ATOM 1587 C CA . VAL A 1 194 ? -9.642 -13.611 15.575 1.00 95.06 194 VAL A CA 1
ATOM 1588 C C . VAL A 1 194 ? -9.566 -15.045 16.104 1.00 95.06 194 VAL A C 1
ATOM 1590 O O . VAL A 1 194 ? -10.537 -15.793 15.987 1.00 95.06 194 VAL A O 1
ATOM 1593 N N . GLY A 1 195 ? -8.453 -15.427 16.741 1.00 95.00 195 GLY A N 1
ATOM 1594 C CA . GLY A 1 195 ? -8.309 -16.730 17.392 1.00 95.00 195 GLY A CA 1
ATOM 1595 C C . GLY A 1 195 ? -9.347 -16.947 18.498 1.00 95.00 195 GLY A C 1
ATOM 1596 O O . GLY A 1 195 ? -10.082 -17.935 18.469 1.00 95.00 195 GLY A O 1
ATOM 1597 N N . ARG A 1 196 ? -9.484 -15.981 19.420 1.00 95.31 196 ARG A N 1
ATOM 1598 C CA . ARG A 1 196 ? -10.481 -16.016 20.510 1.00 95.31 196 ARG A CA 1
ATOM 1599 C C . ARG A 1 196 ? -11.917 -16.103 19.990 1.00 95.31 196 ARG A C 1
ATOM 1601 O O . ARG A 1 196 ? -12.740 -16.804 20.575 1.00 95.31 196 ARG A O 1
ATOM 1608 N N . ALA A 1 197 ? -12.229 -15.379 18.918 1.00 93.81 197 ALA A N 1
ATOM 1609 C CA . ALA A 1 197 ? -13.541 -15.406 18.279 1.00 93.81 197 ALA A CA 1
ATOM 1610 C C . ALA A 1 197 ? -13.827 -16.772 17.642 1.00 93.81 197 ALA A C 1
ATOM 1612 O O . ALA A 1 197 ? -14.892 -17.350 17.878 1.00 93.81 197 ALA A O 1
ATOM 1613 N N . SER A 1 198 ? -12.844 -17.334 16.933 1.00 93.69 198 SER A N 1
ATOM 1614 C CA . SER A 1 198 ? -12.957 -18.652 16.306 1.00 93.69 198 SER A CA 1
ATOM 1615 C C . SER A 1 198 ? -13.185 -19.764 17.330 1.00 93.69 198 SER A C 1
ATOM 1617 O O . SER A 1 198 ? -13.981 -20.665 17.072 1.00 93.69 198 SER A O 1
ATOM 1619 N N . GLU A 1 199 ? -12.536 -19.709 18.497 1.00 94.12 199 GLU A N 1
ATOM 1620 C CA . GLU A 1 199 ? -12.760 -20.666 19.594 1.00 94.12 199 GLU A CA 1
ATOM 1621 C C . GLU A 1 199 ? -14.199 -20.622 20.132 1.00 94.12 199 GLU A C 1
ATOM 1623 O O . GLU A 1 199 ? -14.730 -21.635 20.589 1.00 94.12 199 GLU A O 1
ATOM 1628 N N . LYS A 1 200 ? -14.850 -19.459 20.042 1.00 92.19 200 LYS A N 1
ATOM 1629 C CA . LYS A 1 200 ? -16.247 -19.241 20.443 1.00 92.19 200 LYS A CA 1
ATOM 1630 C C . LYS A 1 200 ? -17.246 -19.427 19.292 1.00 92.19 200 LYS A C 1
ATOM 1632 O O . LYS A 1 200 ? -18.435 -19.185 19.485 1.00 92.19 200 LYS A O 1
ATOM 1637 N N . GLY A 1 201 ? -16.789 -19.873 18.119 1.00 90.50 201 GLY A N 1
ATOM 1638 C CA . GLY A 1 201 ? -17.632 -20.167 16.956 1.00 90.50 201 GLY A CA 1
ATOM 1639 C C . GLY A 1 201 ? -17.969 -18.969 16.061 1.00 90.50 201 GLY A C 1
ATOM 1640 O O . GLY A 1 201 ? -18.837 -19.101 15.202 1.00 90.50 201 GLY A O 1
ATOM 1641 N N . ILE A 1 202 ? -17.301 -17.826 16.238 1.00 92.56 202 ILE A N 1
ATOM 1642 C CA . ILE A 1 202 ? -17.441 -16.631 15.390 1.00 92.56 202 ILE A CA 1
ATOM 1643 C C . ILE A 1 202 ? -16.314 -16.656 14.349 1.00 92.56 202 ILE A C 1
ATOM 1645 O O . ILE A 1 202 ? -15.140 -16.701 14.717 1.00 92.56 202 ILE A O 1
ATOM 1649 N N . ILE A 1 203 ? -16.648 -16.663 13.055 1.00 92.75 203 ILE A N 1
ATOM 1650 C CA . ILE A 1 203 ? -15.674 -16.860 11.968 1.00 92.75 203 ILE A CA 1
ATOM 1651 C C . ILE A 1 203 ? -15.661 -15.627 11.072 1.00 92.75 203 ILE A C 1
ATOM 1653 O O . ILE A 1 203 ? -16.559 -15.431 10.260 1.00 92.75 203 ILE A O 1
ATOM 1657 N N . LEU A 1 204 ? -14.587 -14.844 11.163 1.00 92.31 204 LEU A N 1
ATOM 1658 C CA . LEU A 1 204 ? -14.386 -13.688 10.298 1.00 92.31 204 LEU A CA 1
ATOM 1659 C C . LEU A 1 204 ? -13.984 -14.126 8.884 1.00 92.31 204 LEU A C 1
ATOM 1661 O O . LEU A 1 204 ? -13.242 -15.095 8.695 1.00 92.31 204 LEU A O 1
ATOM 1665 N N . SER A 1 205 ? -14.444 -13.378 7.881 1.00 92.44 205 SER A N 1
ATOM 1666 C CA . SER A 1 205 ? -14.030 -13.594 6.496 1.00 92.44 205 SER A CA 1
ATOM 1667 C C . SER A 1 205 ? -12.546 -13.252 6.308 1.00 92.44 205 SER A C 1
ATOM 1669 O O . SER A 1 205 ? -11.985 -12.393 6.991 1.00 92.44 205 SER A O 1
ATOM 1671 N N . ALA A 1 206 ? -11.891 -13.911 5.347 1.00 89.19 206 ALA A N 1
ATOM 1672 C CA . ALA A 1 206 ? -10.490 -13.627 5.028 1.00 89.19 206 ALA A CA 1
ATOM 1673 C C . ALA A 1 206 ? -10.281 -12.170 4.574 1.00 89.19 206 ALA A C 1
ATOM 1675 O O . ALA A 1 206 ? -9.248 -11.576 4.869 1.00 89.19 206 ALA A O 1
ATOM 1676 N N . GLU A 1 207 ? -11.278 -11.604 3.893 1.00 88.25 207 GLU A N 1
ATOM 1677 C CA . GLU A 1 207 ? -11.307 -10.204 3.473 1.00 88.25 207 GLU A CA 1
ATOM 1678 C C . GLU A 1 207 ? -11.357 -9.261 4.680 1.00 88.25 207 GLU A C 1
ATOM 1680 O O . GLU A 1 207 ? -10.508 -8.384 4.792 1.00 88.25 207 GLU A O 1
ATOM 1685 N N . ALA A 1 208 ? -12.242 -9.512 5.653 1.00 89.06 208 ALA A N 1
ATOM 1686 C CA . ALA A 1 208 ? -12.307 -8.720 6.880 1.00 89.06 208 ALA A CA 1
ATOM 1687 C C . ALA A 1 208 ? -10.981 -8.748 7.654 1.00 89.06 208 ALA A C 1
ATOM 1689 O O . ALA A 1 208 ? -10.510 -7.715 8.123 1.00 89.06 208 ALA A O 1
ATOM 1690 N N . ILE A 1 209 ? -10.334 -9.915 7.751 1.00 91.44 209 ILE A N 1
ATOM 1691 C CA . ILE A 1 209 ? -9.022 -10.042 8.404 1.00 91.44 209 ILE A CA 1
ATOM 1692 C C . ILE A 1 209 ? -7.950 -9.253 7.640 1.00 91.44 209 ILE A C 1
ATOM 1694 O O . ILE A 1 209 ? -7.100 -8.620 8.266 1.00 91.44 209 ILE A O 1
ATOM 1698 N N . ALA A 1 210 ? -7.975 -9.276 6.304 1.00 87.31 210 ALA A N 1
ATOM 1699 C CA . ALA A 1 210 ? -7.045 -8.504 5.485 1.00 87.31 210 ALA A CA 1
ATOM 1700 C C . ALA A 1 210 ? -7.229 -6.995 5.706 1.00 87.31 210 ALA A C 1
ATOM 1702 O O . ALA A 1 210 ? -6.246 -6.314 5.995 1.00 87.31 210 ALA A O 1
ATOM 1703 N N . THR A 1 211 ? -8.469 -6.497 5.695 1.00 88.12 211 THR A N 1
ATOM 1704 C CA . THR A 1 211 ? -8.791 -5.093 5.999 1.00 88.12 211 THR A CA 1
ATOM 1705 C C . THR A 1 211 ? -8.372 -4.719 7.421 1.00 88.12 211 THR A C 1
ATOM 1707 O O . THR A 1 211 ? -7.740 -3.691 7.647 1.00 88.12 211 THR A O 1
ATOM 1710 N N . LEU A 1 212 ? -8.608 -5.595 8.402 1.00 90.50 212 LEU A N 1
ATOM 1711 C CA . LEU A 1 212 ? -8.163 -5.392 9.782 1.00 90.50 212 LEU A CA 1
ATOM 1712 C C . LEU A 1 212 ? -6.636 -5.436 9.957 1.00 90.50 212 LEU A C 1
ATOM 1714 O O . LEU A 1 212 ? -6.147 -5.103 11.033 1.00 90.50 212 LEU A O 1
ATOM 1718 N N . ARG A 1 213 ? -5.853 -5.821 8.950 1.00 88.81 213 ARG A N 1
ATOM 1719 C CA . ARG A 1 213 ? -4.387 -5.700 8.992 1.00 88.81 213 ARG A CA 1
ATOM 1720 C C . ARG A 1 213 ? -3.886 -4.379 8.413 1.00 88.81 213 ARG A C 1
ATOM 1722 O O . ARG A 1 213 ? -2.705 -4.083 8.539 1.00 88.81 213 ARG A O 1
ATOM 1729 N N . LEU A 1 214 ? -4.770 -3.538 7.891 1.00 86.44 214 LEU A N 1
ATOM 1730 C CA . LEU A 1 214 ? -4.434 -2.235 7.320 1.00 86.44 214 LEU A CA 1
ATOM 1731 C C . LEU A 1 214 ? -4.720 -1.126 8.343 1.00 86.44 214 LEU A C 1
ATOM 1733 O O . LEU A 1 214 ? -5.623 -1.250 9.181 1.00 86.44 214 LEU A O 1
ATOM 1737 N N . LYS A 1 215 ? -3.905 -0.066 8.343 1.00 80.62 215 LYS A N 1
ATOM 1738 C CA . LYS A 1 215 ? -3.932 0.972 9.386 1.00 80.62 215 LYS A CA 1
ATOM 1739 C C . LYS A 1 215 ? -4.714 2.221 8.992 1.00 80.62 215 LYS A C 1
ATOM 1741 O O . LYS A 1 215 ? -5.467 2.729 9.823 1.00 80.62 215 LYS A O 1
ATOM 1746 N N . TYR A 1 216 ? -4.519 2.732 7.776 1.00 76.88 216 TYR A N 1
ATOM 1747 C CA . TYR A 1 216 ? -4.955 4.079 7.371 1.00 76.88 216 TYR A CA 1
ATOM 1748 C C . TYR A 1 216 ? -5.694 4.120 6.035 1.00 76.88 216 TYR A C 1
ATOM 1750 O O . TYR A 1 216 ? -5.878 5.196 5.456 1.00 76.88 216 TYR A O 1
ATOM 1758 N N . THR A 1 217 ? -6.077 2.965 5.514 1.00 77.38 217 THR A N 1
ATOM 1759 C CA . THR A 1 217 ? -6.718 2.868 4.212 1.00 77.38 217 THR A CA 1
ATOM 1760 C C . THR A 1 217 ? -8.196 3.225 4.272 1.00 77.38 217 THR A C 1
ATOM 1762 O O . THR A 1 217 ? -8.814 3.340 5.333 1.00 77.38 217 THR A O 1
ATOM 1765 N N . HIS A 1 218 ? -8.770 3.480 3.101 1.00 81.44 218 HIS A N 1
ATOM 1766 C CA . HIS A 1 218 ? -10.171 3.849 2.971 1.00 81.44 218 HIS A CA 1
ATOM 1767 C C . HIS A 1 218 ? -11.093 2.715 3.408 1.00 81.44 218 HIS A C 1
ATOM 1769 O O . HIS A 1 218 ? -12.035 2.974 4.148 1.00 81.44 218 HIS A O 1
ATOM 1775 N N . SER A 1 219 ? -10.762 1.472 3.050 1.00 84.00 219 SER A N 1
ATOM 1776 C CA . SER A 1 219 ? -11.503 0.269 3.439 1.00 84.00 219 SER A CA 1
ATOM 1777 C C . SER A 1 219 ? -11.638 0.142 4.961 1.00 84.00 219 SER A C 1
ATOM 1779 O O . SER A 1 219 ? -12.697 -0.215 5.468 1.00 84.00 219 SER A O 1
ATOM 1781 N N . VAL A 1 220 ? -10.603 0.525 5.715 1.00 88.56 220 VAL A N 1
ATOM 1782 C CA . VAL A 1 220 ? -10.634 0.570 7.186 1.00 88.56 220 VAL A CA 1
ATOM 1783 C C . VAL A 1 220 ? -11.589 1.652 7.705 1.00 88.56 220 VAL A C 1
ATOM 1785 O O . VAL A 1 220 ? -12.309 1.419 8.676 1.00 88.56 220 VAL A O 1
ATOM 1788 N N . ASN A 1 221 ? -11.631 2.823 7.065 1.00 89.31 221 ASN A N 1
ATOM 1789 C CA . ASN A 1 221 ? -12.567 3.891 7.434 1.00 89.31 221 ASN A CA 1
ATOM 1790 C C . ASN A 1 221 ? -14.015 3.544 7.062 1.00 89.31 221 ASN A C 1
ATOM 1792 O O . ASN A 1 221 ? -14.917 3.811 7.852 1.00 89.31 221 ASN A O 1
ATOM 1796 N N . GLU A 1 222 ? -14.244 2.948 5.891 1.00 90.50 222 GLU A N 1
ATOM 1797 C CA . GLU A 1 222 ? -15.562 2.457 5.476 1.00 90.50 222 GLU A CA 1
ATOM 1798 C C . GLU A 1 222 ? -16.068 1.378 6.428 1.00 90.50 222 GLU A C 1
ATOM 1800 O O . GLU A 1 222 ? -17.203 1.473 6.893 1.00 90.50 222 GLU A O 1
ATOM 1805 N N . LEU A 1 223 ? -15.205 0.426 6.800 1.00 92.62 223 LEU A N 1
ATOM 1806 C CA . LEU A 1 223 ? -15.521 -0.592 7.798 1.00 92.62 223 LEU A CA 1
ATOM 1807 C C . LEU A 1 223 ? -15.929 0.049 9.130 1.00 92.62 223 LEU A C 1
ATOM 1809 O O . LEU A 1 223 ? -16.946 -0.328 9.702 1.00 92.62 223 LEU A O 1
ATOM 1813 N N . ALA A 1 224 ? -15.182 1.044 9.616 1.00 93.44 224 ALA A N 1
ATOM 1814 C CA . ALA A 1 224 ? -15.518 1.744 10.856 1.00 93.44 224 ALA A CA 1
ATOM 1815 C C . ALA A 1 224 ? -16.873 2.473 10.777 1.00 93.44 224 ALA A C 1
ATOM 1817 O O . ALA A 1 224 ? -17.670 2.411 11.713 1.00 93.44 224 ALA A O 1
ATOM 1818 N N . VAL A 1 225 ? -17.174 3.122 9.646 1.00 93.19 225 VAL A N 1
ATOM 1819 C CA . VAL A 1 225 ? -18.477 3.768 9.407 1.00 93.19 225 VAL A CA 1
ATOM 1820 C C . VAL A 1 225 ? -19.606 2.737 9.390 1.00 93.19 225 VAL A C 1
ATOM 1822 O O . VAL A 1 225 ? -20.620 2.932 10.060 1.00 93.19 225 VAL A O 1
ATOM 1825 N N . GLU A 1 226 ? -19.440 1.638 8.653 1.00 94.31 226 GLU A N 1
ATOM 1826 C CA . GLU A 1 226 ? -20.441 0.575 8.549 1.00 94.31 226 GLU A CA 1
ATOM 1827 C C . GLU A 1 226 ? -20.716 -0.069 9.910 1.00 94.31 226 GLU A C 1
ATOM 1829 O O . GLU A 1 226 ? -21.876 -0.221 10.307 1.00 94.31 226 GLU A O 1
ATOM 1834 N N . LEU A 1 227 ? -19.659 -0.387 10.661 1.00 95.50 227 LEU A N 1
ATOM 1835 C CA . LEU A 1 227 ? -19.774 -0.941 12.004 1.00 95.50 227 LEU A CA 1
ATOM 1836 C C . LEU A 1 227 ? -20.515 0.024 12.921 1.00 95.50 227 LEU A C 1
ATOM 1838 O O . LEU A 1 227 ? -21.529 -0.361 13.502 1.00 95.50 227 LEU A O 1
ATOM 1842 N N . LYS A 1 228 ? -20.106 1.291 12.980 1.00 94.88 228 LYS A N 1
ATOM 1843 C CA . LYS A 1 228 ? -20.775 2.308 13.796 1.00 94.88 228 LYS A CA 1
ATOM 1844 C C . LYS A 1 228 ? -22.270 2.432 13.489 1.00 94.88 228 LYS A C 1
ATOM 1846 O O . LYS A 1 228 ? -23.076 2.545 14.413 1.00 94.88 228 LYS A O 1
ATOM 1851 N N . GLU A 1 229 ? -22.665 2.384 12.219 1.00 93.69 229 GLU A N 1
ATOM 1852 C CA . GLU A 1 229 ? -24.082 2.395 11.837 1.00 93.69 229 GLU A CA 1
ATOM 1853 C C . GLU A 1 229 ? -24.801 1.084 12.194 1.00 93.69 229 GLU A C 1
ATOM 1855 O O . GLU A 1 229 ? -25.969 1.110 12.592 1.00 93.69 229 GLU A O 1
ATOM 1860 N N . SER A 1 230 ? -24.120 -0.063 12.128 1.00 94.38 230 SER A N 1
ATOM 1861 C CA . SER A 1 230 ? -24.700 -1.359 12.503 1.00 94.38 230 SER A CA 1
ATOM 1862 C C . SER A 1 230 ? -25.123 -1.421 13.979 1.00 94.38 230 SER A C 1
ATOM 1864 O O . SER A 1 230 ? -26.180 -1.972 14.291 1.00 94.38 230 SER A O 1
ATOM 1866 N N . PHE A 1 231 ? -24.384 -0.769 14.886 1.00 95.19 231 PHE A N 1
ATOM 1867 C CA . PHE A 1 231 ? -24.720 -0.725 16.316 1.00 95.19 231 PHE A CA 1
ATOM 1868 C C . PHE A 1 231 ? -26.007 0.057 16.622 1.00 95.19 231 PHE A C 1
ATOM 1870 O O . PHE A 1 231 ? -26.677 -0.233 17.617 1.00 95.19 231 PHE A O 1
ATOM 1877 N N . LYS A 1 232 ? -26.406 0.995 15.754 1.00 94.19 232 LYS A N 1
ATOM 1878 C CA . LYS A 1 232 ? -27.632 1.801 15.910 1.00 94.19 232 LYS A CA 1
ATOM 1879 C C . LYS A 1 232 ? -28.909 1.047 15.534 1.00 94.19 232 LYS A C 1
ATOM 1881 O O . LYS A 1 232 ? -30.015 1.542 15.762 1.00 94.19 232 LYS A O 1
ATOM 1886 N N . GLN A 1 233 ? -28.784 -0.126 14.916 1.00 93.00 233 GLN A N 1
ATOM 1887 C CA . GLN A 1 233 ? -29.932 -0.896 14.451 1.00 93.00 233 GLN A CA 1
ATOM 1888 C C . GLN A 1 233 ? -30.759 -1.452 15.621 1.00 93.00 233 GLN A C 1
ATOM 1890 O O . GLN A 1 233 ? -30.270 -1.683 16.724 1.00 93.00 233 GLN A O 1
ATOM 1895 N N . GLN A 1 234 ? -32.048 -1.700 15.370 1.00 91.69 234 GLN A N 1
ATOM 1896 C CA . GLN A 1 234 ? -32.962 -2.297 16.358 1.00 91.69 234 GLN A CA 1
ATOM 1897 C C . GLN A 1 234 ? -32.835 -3.824 16.458 1.00 91.69 234 GLN A C 1
ATOM 1899 O O . GLN A 1 234 ? -33.485 -4.453 17.293 1.00 91.69 234 GLN A O 1
ATOM 1904 N N . THR A 1 235 ? -32.032 -4.428 15.588 1.00 91.75 235 THR A N 1
ATOM 1905 C CA . THR A 1 235 ? -31.725 -5.856 15.591 1.00 91.75 235 THR A CA 1
ATOM 1906 C C . THR A 1 235 ? -30.406 -6.115 16.315 1.00 91.75 235 THR A C 1
ATOM 1908 O O . THR A 1 235 ? -29.523 -5.258 16.253 1.00 91.75 235 THR A O 1
ATOM 1911 N N . PRO A 1 236 ? -30.249 -7.282 16.973 1.00 91.56 236 PRO A N 1
ATOM 1912 C CA . PRO A 1 236 ? -28.973 -7.673 17.559 1.00 91.56 236 PRO A CA 1
ATOM 1913 C C . PRO A 1 236 ? -27.858 -7.669 16.510 1.00 91.56 236 PRO A C 1
ATOM 1915 O O . PRO A 1 236 ? -28.039 -8.213 15.417 1.00 91.56 236 PRO A O 1
ATOM 1918 N N . ILE A 1 237 ? -26.721 -7.074 16.859 1.00 93.50 237 ILE A N 1
ATOM 1919 C CA . ILE A 1 237 ? -25.526 -7.070 16.014 1.00 93.50 237 ILE A CA 1
ATOM 1920 C C . ILE A 1 237 ? -24.985 -8.490 15.786 1.00 93.50 237 ILE A C 1
ATOM 1922 O O . ILE A 1 237 ? -25.082 -9.357 16.659 1.00 93.50 237 ILE A O 1
ATOM 1926 N N . SER A 1 238 ? -24.407 -8.733 14.609 1.00 93.25 238 SER A N 1
ATOM 1927 C CA . SER A 1 238 ? -23.731 -9.995 14.310 1.00 93.25 238 SER A CA 1
ATOM 1928 C C . SER A 1 238 ? -22.441 -10.143 15.129 1.00 93.25 238 SER A C 1
ATOM 1930 O O . SER A 1 238 ? -21.749 -9.165 15.423 1.00 93.25 238 SER A O 1
ATOM 1932 N N . GLY A 1 239 ? -22.095 -11.385 15.477 1.00 91.94 239 GLY A N 1
ATOM 1933 C CA . GLY A 1 239 ? -20.855 -11.690 16.195 1.00 91.94 239 GLY A CA 1
ATOM 1934 C C . GLY A 1 239 ? -19.607 -11.228 15.441 1.00 91.94 239 GLY A C 1
ATOM 1935 O O . GLY A 1 239 ? -18.693 -10.687 16.057 1.00 91.94 239 GLY A O 1
ATOM 1936 N N . ASP A 1 240 ? -19.598 -11.366 14.113 1.00 93.06 240 ASP A N 1
ATOM 1937 C CA . ASP A 1 240 ? -18.481 -10.932 13.271 1.00 93.06 240 ASP A CA 1
ATOM 1938 C C . ASP A 1 240 ? -18.269 -9.414 13.383 1.00 93.06 240 ASP A C 1
ATOM 1940 O O . ASP A 1 240 ? -17.159 -8.974 13.676 1.00 93.06 240 ASP A O 1
ATOM 1944 N N . SER A 1 241 ? -19.330 -8.609 13.232 1.00 94.62 241 SER A N 1
ATOM 1945 C CA . SER A 1 241 ? -19.259 -7.145 13.353 1.00 94.62 241 SER A CA 1
ATOM 1946 C C . SER A 1 241 ? -18.830 -6.700 14.747 1.00 94.62 241 SER A C 1
ATOM 1948 O O . SER A 1 241 ? -18.029 -5.780 14.884 1.00 94.62 241 SER A O 1
ATOM 1950 N N . LEU A 1 242 ? -19.294 -7.392 15.786 1.00 94.81 242 LEU A N 1
ATOM 1951 C CA . LEU A 1 242 ? -18.895 -7.115 17.161 1.00 94.81 242 LEU A CA 1
ATOM 1952 C C . LEU A 1 242 ? -17.398 -7.364 17.402 1.00 94.81 242 LEU A C 1
ATOM 1954 O O . LEU A 1 242 ? -16.733 -6.555 18.048 1.00 94.81 242 LEU A O 1
ATOM 1958 N N . VAL A 1 243 ? -16.856 -8.466 16.876 1.00 95.69 243 VAL A N 1
ATOM 1959 C CA . VAL A 1 243 ? -15.421 -8.764 16.984 1.00 95.69 243 VAL A CA 1
ATOM 1960 C C . VAL A 1 243 ? -14.597 -7.778 16.156 1.00 95.69 243 VAL A C 1
ATOM 1962 O O . VAL A 1 243 ? -13.561 -7.314 16.630 1.00 95.69 243 VAL A O 1
ATOM 1965 N N . MET A 1 244 ? -15.054 -7.415 14.953 1.00 96.19 244 MET A N 1
ATOM 1966 C CA . MET A 1 244 ? -14.384 -6.405 14.126 1.00 96.19 244 MET A CA 1
ATOM 1967 C C . MET A 1 244 ? -14.314 -5.049 14.840 1.00 96.19 244 MET A C 1
ATOM 1969 O O . MET A 1 244 ? -13.238 -4.458 14.907 1.00 96.19 244 MET A O 1
ATOM 1973 N N . GLU A 1 245 ? -15.418 -4.601 15.442 1.00 96.19 245 GLU A N 1
ATOM 1974 C CA . GLU A 1 245 ? -15.464 -3.372 16.241 1.00 96.19 245 GLU A CA 1
ATOM 1975 C C . GLU A 1 245 ? -14.487 -3.438 17.421 1.00 96.19 245 GLU A C 1
ATOM 1977 O O . GLU A 1 245 ? -13.671 -2.536 17.604 1.00 96.19 245 GLU A O 1
ATOM 1982 N N . LEU A 1 246 ? -14.495 -4.536 18.185 1.00 96.12 246 LEU A N 1
ATOM 1983 C CA . LEU A 1 246 ? -13.566 -4.724 19.301 1.00 96.12 246 LEU A CA 1
ATOM 1984 C C . LEU A 1 246 ? -12.102 -4.623 18.852 1.00 96.12 246 LEU A C 1
ATOM 1986 O O . LEU A 1 246 ? -11.295 -3.971 19.515 1.00 96.12 246 LEU A O 1
ATOM 1990 N N . ILE A 1 247 ? -11.754 -5.237 17.719 1.00 94.75 247 ILE A N 1
ATOM 1991 C CA . ILE A 1 247 ? -10.403 -5.166 17.154 1.00 94.75 247 ILE A CA 1
ATOM 1992 C C . ILE A 1 247 ? -10.047 -3.721 16.784 1.00 94.75 247 ILE A C 1
ATOM 1994 O O . ILE A 1 247 ? -8.959 -3.260 17.139 1.00 94.75 247 ILE A O 1
ATOM 1998 N N . LEU A 1 248 ? -10.941 -2.987 16.113 1.00 93.75 248 LEU A N 1
ATOM 1999 C CA . LEU A 1 248 ? -10.707 -1.585 15.744 1.00 93.75 248 LEU A CA 1
ATOM 2000 C C . LEU A 1 248 ? -10.473 -0.697 16.974 1.00 93.75 248 LEU A C 1
ATOM 2002 O O . LEU A 1 248 ? -9.545 0.118 16.977 1.00 93.75 248 LEU A O 1
ATOM 2006 N N . VAL A 1 249 ? -11.252 -0.905 18.035 1.00 93.75 249 VAL A N 1
ATOM 2007 C CA . VAL A 1 249 ? -11.129 -0.180 19.305 1.00 93.75 249 VAL A CA 1
ATOM 2008 C C . VAL A 1 249 ? -9.809 -0.497 19.993 1.00 93.75 249 VAL A C 1
ATOM 2010 O O . VAL A 1 249 ? -9.054 0.421 20.311 1.00 93.75 249 VAL A O 1
ATOM 2013 N N . LYS A 1 250 ? -9.468 -1.783 20.163 1.00 91.88 250 LYS A N 1
ATOM 2014 C CA . LYS A 1 250 ? -8.197 -2.189 20.790 1.00 91.88 250 LYS A CA 1
ATOM 2015 C C . LYS A 1 250 ? -6.993 -1.608 20.055 1.00 91.88 250 LYS A C 1
ATOM 2017 O O . LYS A 1 250 ? -6.031 -1.169 20.687 1.00 91.88 250 LYS A O 1
ATOM 2022 N N . ARG A 1 251 ? -7.056 -1.560 18.727 1.00 88.25 251 ARG A N 1
ATOM 2023 C CA . ARG A 1 251 ? -5.991 -1.005 17.890 1.00 88.25 251 ARG A CA 1
ATOM 2024 C C . ARG A 1 251 ? -5.896 0.517 17.958 1.00 88.25 251 ARG A C 1
ATOM 2026 O O . ARG A 1 251 ? -4.792 1.039 17.880 1.00 88.25 251 ARG A O 1
ATOM 2033 N N . ALA A 1 252 ? -7.015 1.232 18.080 1.00 87.38 252 ALA A N 1
ATOM 2034 C CA . ALA A 1 252 ? -7.060 2.698 18.120 1.00 87.38 252 ALA A CA 1
ATOM 2035 C C . ALA A 1 252 ? -6.303 3.395 16.960 1.00 87.38 252 ALA A C 1
ATOM 2037 O O . ALA A 1 252 ? -5.740 4.480 17.123 1.00 87.38 252 ALA A O 1
ATOM 2038 N N . THR A 1 253 ? -6.262 2.786 15.768 1.00 84.62 253 THR A N 1
ATOM 2039 C CA . THR A 1 253 ? -5.538 3.352 14.611 1.00 84.62 253 THR A CA 1
ATOM 2040 C C . THR A 1 253 ? -6.277 4.502 13.938 1.00 84.62 253 THR A C 1
ATOM 2042 O O . THR A 1 253 ? -5.645 5.385 13.362 1.00 84.62 253 THR A O 1
ATOM 2045 N N . ILE A 1 254 ? -7.608 4.515 14.013 1.00 86.62 254 ILE A N 1
ATOM 2046 C CA . ILE A 1 254 ? -8.435 5.576 13.440 1.00 86.62 254 ILE A CA 1
ATOM 2047 C C . ILE A 1 254 ? -8.662 6.613 14.530 1.00 86.62 254 ILE A C 1
ATOM 2049 O O . ILE A 1 254 ? -9.334 6.320 15.505 1.00 86.62 254 ILE A O 1
ATOM 2053 N N . GLN A 1 255 ? -8.116 7.820 14.386 1.00 85.25 255 GLN A N 1
ATOM 2054 C CA . GLN A 1 255 ? -8.323 8.900 15.362 1.00 85.25 255 GLN A CA 1
ATOM 2055 C C . GLN A 1 255 ? -9.697 9.575 15.209 1.00 85.25 255 GLN A C 1
ATOM 2057 O O . GLN A 1 255 ? -10.310 10.025 16.181 1.00 85.25 255 GLN A O 1
ATOM 2062 N N . ARG A 1 256 ? -10.143 9.720 13.961 1.00 87.56 256 ARG A N 1
ATOM 2063 C CA . ARG A 1 256 ? -11.389 10.386 13.589 1.00 87.56 256 ARG A CA 1
ATOM 2064 C C . ARG A 1 256 ? -11.837 9.939 12.206 1.00 87.56 256 ARG A C 1
ATOM 2066 O O . ARG A 1 256 ? -10.990 9.660 11.357 1.00 87.56 256 ARG A O 1
ATOM 2073 N N . LEU A 1 257 ? -13.139 9.967 11.967 1.00 87.56 257 LEU A N 1
ATOM 2074 C CA . LEU A 1 257 ? -13.714 9.782 10.642 1.00 87.56 257 LEU A CA 1
ATOM 2075 C C . LEU A 1 257 ? -13.643 11.076 9.821 1.00 87.56 257 LEU A C 1
ATOM 2077 O O . LEU A 1 257 ? -13.665 12.177 10.383 1.00 87.56 257 LEU A O 1
ATOM 2081 N N . PRO A 1 258 ? -13.561 10.974 8.484 1.00 80.38 258 PRO A N 1
ATOM 2082 C CA . PRO A 1 258 ? -13.727 12.126 7.613 1.00 80.38 258 PRO A CA 1
ATOM 2083 C C . PRO A 1 258 ? -15.163 12.664 7.730 1.00 80.38 258 PRO A C 1
ATOM 2085 O O . PRO A 1 258 ? -16.125 11.958 7.449 1.00 80.38 258 PRO A O 1
ATOM 2088 N N . SER A 1 259 ? -15.311 13.930 8.128 1.00 80.12 259 SER A N 1
ATOM 2089 C CA . SER A 1 259 ? -16.609 14.609 8.239 1.00 80.12 259 SER A CA 1
ATOM 2090 C C . SER A 1 259 ? -16.548 16.005 7.622 1.00 80.12 259 SER A C 1
ATOM 2092 O O . SER A 1 259 ? -15.514 16.680 7.653 1.00 80.12 259 SER A O 1
ATOM 2094 N N . SER A 1 260 ? -17.672 16.455 7.061 1.00 78.50 260 SER A N 1
ATOM 2095 C CA . SER A 1 260 ? -17.846 17.842 6.619 1.00 78.50 260 SER A CA 1
ATOM 2096 C C . SER A 1 260 ? -18.047 18.804 7.791 1.00 78.50 260 SER A C 1
ATOM 2098 O O . SER A 1 260 ? -17.786 19.996 7.642 1.00 78.50 260 SER A O 1
ATOM 2100 N N . ASN A 1 261 ? -18.514 18.300 8.939 1.00 84.06 261 ASN A N 1
ATOM 2101 C CA . ASN A 1 261 ? -18.751 19.088 10.141 1.00 84.06 261 ASN A CA 1
ATOM 2102 C C . ASN A 1 261 ? -17.716 18.741 11.215 1.00 84.06 261 ASN A C 1
ATOM 2104 O O . ASN A 1 261 ? -17.754 17.667 11.808 1.00 84.06 261 ASN A O 1
ATOM 2108 N N . TRP A 1 262 ? -16.793 19.668 11.454 1.00 79.69 262 TRP A N 1
ATOM 2109 C CA . TRP A 1 262 ? -15.671 19.472 12.372 1.00 79.69 262 TRP A CA 1
ATOM 2110 C C . TRP A 1 262 ? -16.037 19.724 13.838 1.00 79.69 262 TRP A C 1
ATOM 2112 O O . TRP A 1 262 ? -15.263 19.363 14.720 1.00 79.69 262 TRP A O 1
ATOM 2122 N N . ASP A 1 263 ? -17.211 20.306 14.087 1.00 84.19 263 ASP A N 1
ATOM 2123 C CA . ASP A 1 263 ? -17.692 20.609 15.436 1.00 84.19 263 ASP A CA 1
ATOM 2124 C C . ASP A 1 263 ? -18.527 19.460 16.030 1.00 84.19 263 ASP A C 1
ATOM 2126 O O . ASP A 1 263 ? -18.753 19.414 17.237 1.00 84.19 263 ASP A O 1
ATOM 2130 N N . ASP A 1 264 ? -18.970 18.509 15.202 1.00 88.56 264 ASP A N 1
ATOM 2131 C CA . ASP A 1 264 ? -19.743 17.346 15.641 1.00 88.56 264 ASP A CA 1
ATOM 2132 C C . ASP A 1 264 ? -18.807 16.197 16.047 1.00 88.56 264 ASP A C 1
ATOM 2134 O O . ASP A 1 264 ? -18.416 15.354 15.230 1.00 88.56 264 ASP A O 1
ATOM 2138 N N . GLN A 1 265 ? -18.445 16.180 17.333 1.00 87.38 265 GLN A N 1
ATOM 2139 C CA . GLN A 1 265 ? -17.557 15.175 17.921 1.00 87.38 265 GLN A CA 1
ATOM 2140 C C . GLN A 1 265 ? -18.099 13.751 17.787 1.00 87.38 265 GLN A C 1
ATOM 2142 O O . GLN A 1 265 ? -17.320 12.824 17.567 1.00 87.38 265 GLN A O 1
ATOM 2147 N N . GLU A 1 266 ? -19.416 13.561 17.873 1.00 90.12 266 GLU A N 1
ATOM 2148 C CA . GLU A 1 266 ? -20.007 12.238 17.707 1.00 90.12 266 GLU A CA 1
ATOM 2149 C C . GLU A 1 266 ? -19.848 11.755 16.274 1.00 90.12 266 GLU A C 1
ATOM 2151 O O . GLU A 1 266 ? -19.512 10.593 16.077 1.00 90.12 266 GLU A O 1
ATOM 2156 N N . SER A 1 267 ? -20.031 12.619 15.268 1.00 87.69 267 SER A N 1
ATOM 2157 C CA . SER A 1 267 ? -19.801 12.240 13.865 1.00 87.69 267 SER A CA 1
ATOM 2158 C C . SER A 1 267 ? -18.344 11.859 13.596 1.00 87.69 267 SER A C 1
ATOM 2160 O O . SER A 1 267 ? -18.086 10.895 12.877 1.00 87.69 267 SER A O 1
ATOM 2162 N N . LEU A 1 268 ? -17.404 12.575 14.223 1.00 90.56 268 LEU A N 1
ATOM 2163 C CA . LEU A 1 268 ? -15.966 12.364 14.078 1.00 90.56 268 LEU A CA 1
ATOM 2164 C C . LEU A 1 268 ? -15.471 11.114 14.810 1.00 90.56 268 LEU A C 1
ATOM 2166 O O . LEU A 1 268 ? -14.467 10.537 14.395 1.00 90.56 268 LEU A O 1
ATOM 2170 N N . TRP A 1 269 ? -16.151 10.683 15.873 1.00 92.44 269 TRP A N 1
ATOM 2171 C CA . TRP A 1 269 ? -15.796 9.477 16.615 1.00 92.44 269 TRP A CA 1
ATOM 2172 C C . TRP A 1 269 ? -15.869 8.230 15.715 1.00 92.44 269 TRP A C 1
ATOM 2174 O O . TRP A 1 269 ? -16.904 8.007 15.084 1.00 92.44 269 TRP A O 1
ATOM 2184 N N . PRO A 1 270 ? -14.809 7.412 15.620 1.00 91.94 270 PRO A N 1
ATOM 2185 C CA . PRO A 1 270 ? -14.754 6.324 14.645 1.00 91.94 270 PRO A CA 1
ATOM 2186 C C . PRO A 1 270 ? -15.437 5.032 15.071 1.00 91.94 270 PRO A C 1
ATOM 2188 O O . PRO A 1 270 ? -15.659 4.176 14.226 1.00 91.94 270 PRO A O 1
ATOM 2191 N N . PHE A 1 271 ? -15.782 4.898 16.346 1.00 95.19 271 PHE A N 1
ATOM 2192 C CA . PHE A 1 271 ? -16.350 3.675 16.902 1.00 95.19 271 PHE A CA 1
ATOM 2193 C C . PHE A 1 271 ? -17.850 3.847 17.177 1.00 95.19 271 PHE A C 1
ATOM 2195 O O . PHE A 1 271 ? -18.400 4.953 17.087 1.00 95.19 271 PHE A O 1
ATOM 2202 N N . ALA A 1 272 ? -18.529 2.762 17.531 1.00 95.44 272 ALA A N 1
ATOM 2203 C CA . ALA A 1 272 ? -19.871 2.826 18.089 1.00 95.44 272 ALA A CA 1
ATOM 2204 C C . ALA A 1 272 ? -19.894 3.694 19.362 1.00 95.44 272 ALA A C 1
ATOM 2206 O O . ALA A 1 272 ? -18.892 3.859 20.068 1.00 95.44 272 ALA A O 1
ATOM 2207 N N . LEU A 1 273 ? -21.044 4.311 19.640 1.00 96.06 273 LEU A N 1
ATOM 2208 C CA . LEU A 1 273 ? -21.197 5.135 20.837 1.00 96.06 273 LEU A CA 1
ATOM 2209 C C . LEU A 1 273 ? -21.546 4.249 22.042 1.00 96.06 273 LEU A C 1
ATOM 2211 O O . LEU A 1 273 ? -22.248 3.246 21.878 1.00 96.06 273 LEU A O 1
ATOM 2215 N N . PRO A 1 274 ? -21.116 4.609 23.266 1.00 95.62 274 PRO A N 1
ATOM 2216 C CA . PRO A 1 274 ? -21.366 3.796 24.456 1.00 95.62 274 PRO A CA 1
ATOM 2217 C C . PRO A 1 274 ? -22.850 3.473 24.679 1.00 95.62 274 PRO A C 1
ATOM 2219 O O . PRO A 1 274 ? -23.193 2.336 25.010 1.00 95.62 274 PRO A O 1
ATOM 2222 N N . ARG A 1 275 ? -23.753 4.430 24.433 1.00 95.44 275 ARG A N 1
ATOM 2223 C CA . ARG A 1 275 ? -25.210 4.211 24.465 1.00 95.44 275 ARG A CA 1
ATOM 2224 C C . ARG A 1 275 ? -25.721 3.204 23.437 1.00 95.44 275 ARG A C 1
ATOM 2226 O O . ARG A 1 275 ? -26.666 2.476 23.740 1.00 95.44 275 ARG A O 1
ATOM 2233 N N . ASP A 1 276 ? -25.118 3.146 22.252 1.00 96.25 276 ASP A N 1
ATOM 2234 C CA . ASP A 1 276 ? -25.524 2.219 21.193 1.00 96.25 276 ASP A CA 1
ATOM 2235 C C . ASP A 1 276 ? -25.076 0.798 21.564 1.00 96.25 276 ASP A C 1
ATOM 2237 O O . ASP A 1 276 ? -25.851 -0.153 21.458 1.00 96.25 276 ASP A O 1
ATOM 2241 N N . VAL A 1 277 ? -23.874 0.657 22.134 1.00 95.56 277 VAL A N 1
ATOM 2242 C CA . VAL A 1 277 ? -23.400 -0.612 22.709 1.00 95.56 277 VAL A CA 1
ATOM 2243 C C . VAL A 1 277 ? -24.293 -1.059 23.871 1.00 95.56 277 VAL A C 1
ATOM 2245 O O . VAL A 1 277 ? -24.722 -2.212 23.912 1.00 95.56 277 VAL A O 1
ATOM 2248 N N . TYR A 1 278 ? -24.660 -0.150 24.779 1.00 94.75 278 TYR A N 1
ATOM 2249 C CA . TYR A 1 278 ? -25.610 -0.438 25.860 1.00 94.75 278 TYR A CA 1
ATOM 2250 C C . TYR A 1 278 ? -26.973 -0.901 25.336 1.00 94.75 278 TYR A C 1
ATOM 2252 O O . TYR A 1 278 ? -27.568 -1.848 25.857 1.00 94.75 278 TYR A O 1
ATOM 2260 N N . HIS A 1 279 ? -27.474 -0.260 24.282 1.00 94.94 279 HIS A N 1
ATOM 2261 C CA . HIS A 1 279 ? -28.700 -0.678 23.619 1.00 94.94 279 HIS A CA 1
ATOM 2262 C C . HIS A 1 279 ? -28.579 -2.105 23.059 1.00 94.94 279 HIS A C 1
ATOM 2264 O O . HIS A 1 279 ? -29.463 -2.927 23.309 1.00 94.94 279 HIS A O 1
ATOM 2270 N N . GLN A 1 280 ? -27.464 -2.445 22.403 1.00 95.00 280 GLN A N 1
ATOM 2271 C CA . GLN A 1 280 ? -27.203 -3.804 21.914 1.00 95.00 280 GLN A CA 1
ATOM 2272 C C . GLN A 1 280 ? -27.117 -4.841 23.046 1.00 95.00 280 GLN A C 1
ATOM 2274 O O . GLN A 1 280 ? -27.635 -5.947 22.890 1.00 95.00 280 GLN A O 1
ATOM 2279 N N . ILE A 1 281 ? -26.568 -4.489 24.217 1.00 93.75 281 ILE A N 1
ATOM 2280 C CA . ILE A 1 281 ? -26.558 -5.378 25.399 1.00 93.75 281 ILE A CA 1
ATOM 2281 C C . ILE A 1 281 ? -27.986 -5.751 25.804 1.00 93.75 281 ILE A C 1
ATOM 2283 O O . ILE A 1 281 ? -28.265 -6.912 26.094 1.00 93.75 281 ILE A O 1
ATOM 2287 N N . ARG A 1 282 ? -28.911 -4.785 25.776 1.00 92.06 282 ARG A N 1
ATOM 2288 C CA . ARG A 1 282 ? -30.322 -5.015 26.125 1.00 92.06 282 ARG A CA 1
ATOM 2289 C C . ARG A 1 282 ? -31.072 -5.857 25.094 1.00 92.06 282 ARG A C 1
ATOM 2291 O O . ARG A 1 282 ? -32.062 -6.498 25.444 1.00 92.06 282 ARG A O 1
ATOM 2298 N N . LEU A 1 283 ? -30.642 -5.823 23.834 1.00 92.25 283 LEU A N 1
ATOM 2299 C CA . LEU A 1 283 ? -31.217 -6.629 22.756 1.00 92.25 283 LEU A CA 1
ATOM 2300 C C . LEU A 1 283 ? -30.645 -8.050 22.715 1.00 92.25 283 LEU A C 1
ATOM 2302 O O . LEU A 1 283 ? -31.350 -8.984 22.320 1.00 92.25 283 LEU A O 1
ATOM 2306 N N . SER A 1 284 ? -29.383 -8.214 23.110 1.00 88.69 284 SER A N 1
ATOM 2307 C CA . SER A 1 284 ? -28.689 -9.496 23.087 1.00 88.69 284 SER A CA 1
ATOM 2308 C C . SER A 1 284 ? -29.309 -10.490 24.070 1.00 88.69 284 SER A C 1
ATOM 2310 O O . SER A 1 284 ? -29.597 -10.183 25.226 1.00 88.69 284 SER A O 1
ATOM 2312 N N . ARG A 1 285 ? -29.494 -11.726 23.602 1.00 85.19 285 ARG A N 1
ATOM 2313 C CA . ARG A 1 285 ? -29.933 -12.871 24.421 1.00 85.19 285 ARG A CA 1
ATOM 2314 C C . ARG A 1 285 ? -28.852 -13.936 24.573 1.00 85.19 285 ARG A C 1
ATOM 2316 O O . ARG A 1 285 ? -29.061 -14.907 25.294 1.00 85.19 285 ARG A O 1
ATOM 2323 N N . ASP A 1 286 ? -27.732 -13.773 23.875 1.00 88.12 286 ASP A N 1
ATOM 2324 C CA . ASP A 1 286 ? -26.622 -14.713 23.887 1.00 88.12 286 ASP A CA 1
ATOM 2325 C C . ASP A 1 286 ? -25.527 -14.215 24.833 1.00 88.12 286 ASP A C 1
ATOM 2327 O O . ASP A 1 286 ? -24.993 -13.119 24.668 1.00 88.12 286 ASP A O 1
ATOM 2331 N N . SER A 1 287 ? -25.160 -15.056 25.801 1.00 87.62 287 SER A N 1
ATOM 2332 C CA . SER A 1 287 ? -24.070 -14.791 26.740 1.00 87.62 287 SER A CA 1
ATOM 2333 C C . SER A 1 287 ? -22.733 -14.494 26.058 1.00 87.62 287 SER A C 1
ATOM 2335 O O . SER A 1 287 ? -21.958 -13.703 26.590 1.00 87.62 287 SER A O 1
ATOM 2337 N N . ILE A 1 288 ? -22.459 -15.0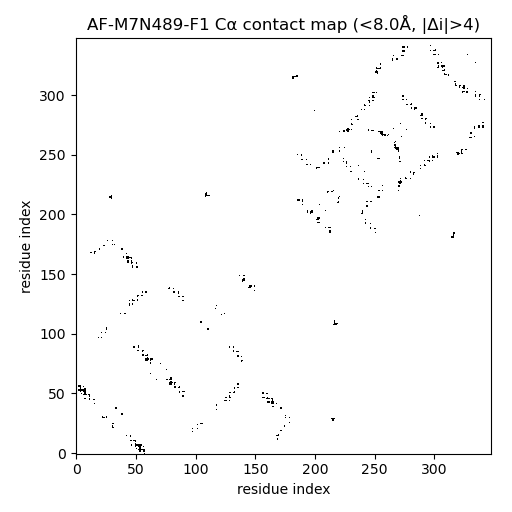91 24.890 1.00 89.12 288 ILE A N 1
ATOM 2338 C CA . ILE A 1 288 ? -21.203 -14.869 24.163 1.00 89.12 288 ILE A CA 1
ATOM 2339 C C . ILE A 1 288 ? -21.171 -13.444 23.603 1.00 89.12 288 ILE A C 1
ATOM 2341 O O . ILE A 1 288 ? -20.227 -12.703 23.875 1.00 89.12 288 ILE A O 1
ATOM 2345 N N . HIS A 1 289 ? -22.221 -13.044 22.880 1.00 90.06 289 HIS A N 1
ATOM 2346 C CA . HIS A 1 289 ? -22.352 -11.697 22.316 1.00 90.06 289 HIS A CA 1
ATOM 2347 C C . HIS A 1 289 ? -22.380 -10.636 23.417 1.00 90.06 289 HIS A C 1
ATOM 2349 O O . HIS A 1 289 ? -21.650 -9.651 23.357 1.00 90.06 289 HIS A O 1
ATOM 2355 N N . THR A 1 290 ? -23.158 -10.871 24.474 1.00 91.81 290 THR A N 1
ATOM 2356 C CA . THR A 1 290 ? -23.214 -9.968 25.625 1.00 91.81 290 THR A CA 1
ATOM 2357 C C . THR A 1 290 ? -21.843 -9.819 26.287 1.00 91.81 290 THR A C 1
ATOM 2359 O O . THR A 1 290 ? -21.440 -8.701 26.591 1.00 91.81 290 THR A O 1
ATOM 2362 N N . GLY A 1 291 ? -21.082 -10.908 26.446 1.00 92.56 291 GLY A N 1
ATOM 2363 C CA . GLY A 1 291 ? -19.719 -10.858 26.981 1.00 92.56 291 GLY A CA 1
ATOM 2364 C C . GLY A 1 291 ? -18.774 -9.983 26.150 1.00 92.56 291 GLY A C 1
ATOM 2365 O O . GLY A 1 291 ? -18.027 -9.190 26.716 1.00 92.56 291 GLY A O 1
ATOM 2366 N N . TYR A 1 292 ? -18.846 -10.070 24.820 1.00 93.88 292 TYR A N 1
ATOM 2367 C CA . TYR A 1 292 ? -18.065 -9.210 23.926 1.00 93.88 292 TYR A CA 1
ATOM 2368 C C . TYR A 1 292 ? -18.501 -7.739 23.971 1.00 93.88 292 TYR A C 1
ATOM 2370 O O . TYR A 1 292 ? -17.650 -6.858 23.920 1.00 93.88 292 TYR A O 1
ATOM 2378 N N . LEU A 1 293 ? -19.799 -7.454 24.116 1.00 94.94 293 LEU A N 1
ATOM 2379 C CA . LEU A 1 293 ? -20.299 -6.084 24.282 1.00 94.94 293 LEU A CA 1
ATOM 2380 C C . LEU A 1 293 ? -19.823 -5.451 25.602 1.00 94.94 293 LEU A C 1
ATOM 2382 O O . LEU A 1 293 ? -19.474 -4.273 25.629 1.00 94.94 293 LEU A O 1
ATOM 2386 N N . TYR A 1 294 ? -19.756 -6.230 26.687 1.00 94.38 294 TYR A N 1
ATOM 2387 C CA . TYR A 1 294 ? -19.133 -5.781 27.938 1.00 94.38 294 TYR A CA 1
ATOM 2388 C C . TYR A 1 294 ? -17.630 -5.537 27.774 1.00 94.38 294 TYR A C 1
ATOM 2390 O O . TYR A 1 294 ? -17.122 -4.521 28.246 1.00 94.38 294 TYR A O 1
ATOM 2398 N N . GLU A 1 295 ? -16.919 -6.444 27.094 1.00 94.50 295 GLU A N 1
ATOM 2399 C CA . GLU A 1 295 ? -15.494 -6.268 26.791 1.00 94.50 295 GLU A CA 1
ATOM 2400 C C . GLU A 1 295 ? -15.261 -4.987 25.974 1.00 94.50 295 GLU A C 1
ATOM 2402 O O . GLU A 1 295 ? -14.365 -4.215 26.297 1.00 94.50 295 GLU A O 1
ATOM 2407 N N . LEU A 1 296 ? -16.124 -4.701 24.996 1.00 95.25 296 LEU A N 1
ATOM 2408 C CA . LEU A 1 296 ? -16.069 -3.487 24.185 1.00 95.25 296 LEU A CA 1
ATOM 2409 C C . LEU A 1 296 ? -16.197 -2.207 25.027 1.00 95.25 296 LEU A C 1
ATOM 2411 O O . LEU A 1 296 ? -15.400 -1.286 24.862 1.00 95.25 296 LEU A O 1
ATOM 2415 N N . LEU A 1 297 ? -17.146 -2.155 25.969 1.00 94.31 297 LEU A N 1
ATOM 2416 C CA . LEU A 1 297 ? -17.289 -1.009 26.880 1.00 94.31 297 LEU A CA 1
ATOM 2417 C C . LEU A 1 297 ? -16.069 -0.835 27.796 1.00 94.31 297 LEU A C 1
ATOM 2419 O O . LEU A 1 297 ? -15.645 0.293 28.058 1.00 94.31 297 LEU A O 1
ATOM 2423 N N . HIS A 1 298 ? -15.486 -1.937 28.270 1.00 93.38 298 HIS A N 1
ATOM 2424 C CA . HIS A 1 298 ? -14.242 -1.885 29.037 1.00 93.38 298 HIS A CA 1
ATOM 2425 C C . HIS A 1 298 ? -13.062 -1.400 28.192 1.00 93.38 298 HIS A C 1
ATOM 2427 O O . HIS A 1 298 ? -12.231 -0.640 28.690 1.00 93.38 298 HIS A O 1
ATOM 2433 N N . GLU A 1 299 ? -12.999 -1.767 26.914 1.00 93.56 299 GLU A N 1
ATOM 2434 C CA . GLU A 1 299 ? -11.978 -1.242 26.010 1.00 93.56 299 GLU A CA 1
ATOM 2435 C C . GLU A 1 299 ? -12.184 0.242 25.696 1.00 93.56 299 GLU A C 1
ATOM 2437 O O . GLU A 1 299 ? -11.208 0.987 25.659 1.00 93.56 299 GLU A O 1
ATOM 2442 N N . TYR A 1 300 ? -13.423 0.736 25.590 1.00 92.94 300 TYR A N 1
ATOM 2443 C CA . TYR A 1 300 ? -13.656 2.185 25.530 1.00 92.94 300 TYR A CA 1
ATOM 2444 C C . TYR A 1 300 ? -13.102 2.899 26.758 1.00 92.94 300 TYR A C 1
ATOM 2446 O O . TYR A 1 300 ? -12.437 3.923 26.622 1.00 92.94 300 TYR A O 1
ATOM 2454 N N . GLN A 1 301 ? -13.300 2.348 27.956 1.00 91.00 301 GLN A N 1
ATOM 2455 C CA . GLN A 1 301 ? -12.697 2.908 29.163 1.00 91.00 301 GLN A CA 1
ATOM 2456 C C . GLN A 1 301 ? -11.159 2.882 29.092 1.00 91.00 301 GLN A C 1
ATOM 2458 O O . GLN A 1 301 ? -10.511 3.849 29.496 1.00 91.00 301 GLN A O 1
ATOM 2463 N N . SER A 1 302 ? -10.577 1.811 28.537 1.00 90.38 302 SER A N 1
ATOM 2464 C CA . SER A 1 302 ? -9.125 1.651 28.370 1.00 90.38 302 SER A CA 1
ATOM 2465 C C . SER A 1 302 ? -8.518 2.705 27.432 1.00 90.38 302 SER A C 1
ATOM 2467 O O . SER A 1 302 ? -7.409 3.184 27.688 1.00 90.38 302 SER A O 1
ATOM 2469 N N . LEU A 1 303 ? -9.258 3.150 26.405 1.00 89.19 303 LEU A N 1
ATOM 2470 C CA . LEU A 1 303 ? -8.834 4.236 25.509 1.00 89.19 303 LEU A CA 1
ATOM 2471 C C . LEU A 1 303 ? -8.593 5.557 26.244 1.00 89.19 303 LEU A C 1
ATOM 2473 O O . LEU A 1 303 ? -7.749 6.350 25.817 1.00 89.19 303 LEU A O 1
ATOM 2477 N N . PHE A 1 304 ? -9.304 5.797 27.348 1.00 87.69 304 PHE A N 1
ATOM 2478 C CA . PHE A 1 304 ? -9.241 7.055 28.089 1.00 87.69 304 PHE A CA 1
ATOM 2479 C C . PHE A 1 304 ? -8.278 7.042 29.284 1.00 87.69 304 PHE A C 1
ATOM 2481 O O . PHE A 1 304 ? -8.164 8.041 29.996 1.00 87.69 304 PHE A O 1
ATOM 2488 N N . VAL A 1 305 ? -7.545 5.943 29.495 1.00 86.69 305 VAL A N 1
ATOM 2489 C CA . VAL A 1 305 ? -6.493 5.867 30.517 1.00 86.69 305 VAL A CA 1
ATOM 2490 C C . VAL A 1 305 ? -5.278 6.690 30.069 1.00 86.69 305 VAL A C 1
ATOM 2492 O O . VAL A 1 305 ? -4.774 6.454 28.968 1.00 86.69 305 VAL A O 1
ATOM 2495 N N . PRO A 1 306 ? -4.766 7.629 30.892 1.00 82.38 306 PRO A N 1
ATOM 2496 C CA . PRO A 1 306 ? -3.630 8.466 30.516 1.00 82.38 306 PRO A CA 1
ATOM 2497 C C . PRO A 1 306 ? -2.430 7.637 30.049 1.00 82.38 306 PRO A C 1
ATOM 2499 O O . PRO A 1 306 ? -1.917 6.796 30.787 1.00 82.38 306 PRO A O 1
ATOM 2502 N N . ILE A 1 307 ? -1.978 7.905 28.825 1.00 82.81 307 ILE A N 1
ATOM 2503 C CA . ILE A 1 307 ? -0.786 7.312 28.217 1.00 82.81 307 ILE A CA 1
ATOM 2504 C C . ILE A 1 307 ? 0.177 8.442 27.862 1.00 82.81 307 ILE A C 1
ATOM 2506 O O . ILE A 1 307 ? -0.242 9.480 27.349 1.00 82.81 307 ILE A O 1
ATOM 2510 N N . ASP A 1 308 ? 1.465 8.230 28.130 1.00 80.19 308 ASP A N 1
ATOM 2511 C CA . ASP A 1 308 ? 2.530 9.082 27.610 1.00 80.19 308 ASP A CA 1
ATOM 2512 C C . ASP A 1 308 ? 3.017 8.507 26.269 1.00 80.19 308 ASP A C 1
ATOM 2514 O O . ASP A 1 308 ? 3.745 7.509 26.269 1.00 80.19 308 ASP A O 1
ATOM 2518 N N . PRO A 1 309 ? 2.628 9.095 25.121 1.00 79.62 309 PRO A N 1
ATOM 2519 C CA . PRO A 1 309 ? 3.021 8.576 23.813 1.00 79.62 309 PRO A CA 1
ATOM 2520 C C . PRO A 1 309 ? 4.533 8.684 23.567 1.00 79.62 309 PRO A C 1
ATOM 2522 O O . PRO A 1 309 ? 5.051 8.037 22.661 1.00 79.62 309 PRO A O 1
ATOM 2525 N N . TRP A 1 310 ? 5.254 9.478 24.366 1.00 79.75 310 TRP A N 1
ATOM 2526 C CA . TRP A 1 310 ? 6.690 9.705 24.217 1.00 79.75 310 TRP A CA 1
ATOM 2527 C C . TRP A 1 310 ? 7.551 8.684 24.971 1.00 79.75 310 TRP A C 1
ATOM 2529 O O . TRP A 1 310 ? 8.771 8.698 24.819 1.00 79.75 310 TRP A O 1
ATOM 2539 N N . ASN A 1 311 ? 6.938 7.803 25.770 1.00 82.19 311 ASN A N 1
ATOM 2540 C CA . ASN A 1 311 ? 7.628 6.822 26.612 1.00 82.19 311 ASN A CA 1
ATOM 2541 C C . ASN A 1 311 ? 7.208 5.374 26.298 1.00 82.19 311 ASN A C 1
ATOM 2543 O O . ASN A 1 311 ? 7.004 4.559 27.198 1.00 82.19 311 ASN A O 1
ATOM 2547 N N . ILE A 1 312 ? 7.026 5.062 25.014 1.00 77.06 312 ILE A N 1
ATOM 2548 C CA . ILE A 1 312 ? 6.618 3.731 24.555 1.00 77.06 312 ILE A CA 1
ATOM 2549 C C . ILE A 1 312 ? 7.813 3.013 23.948 1.00 77.06 312 ILE A C 1
ATOM 2551 O O . ILE A 1 312 ? 8.378 3.463 22.952 1.00 77.06 312 ILE A O 1
ATOM 2555 N N . GLU A 1 313 ? 8.172 1.884 24.564 1.00 70.31 313 GLU A N 1
ATOM 2556 C CA . GLU A 1 313 ? 9.291 1.032 24.141 1.00 70.31 313 GLU A CA 1
ATOM 2557 C C . GLU A 1 313 ? 9.024 0.329 22.801 1.00 70.31 313 GLU A C 1
ATOM 2559 O O . GLU A 1 313 ? 9.963 -0.004 22.081 1.00 70.31 313 GLU A O 1
ATOM 2564 N N . ASP A 1 314 ? 7.753 0.123 22.449 1.00 73.75 314 ASP A N 1
ATOM 2565 C CA . ASP A 1 314 ? 7.350 -0.534 21.209 1.00 73.75 314 ASP A CA 1
ATOM 2566 C C . ASP A 1 314 ? 7.104 0.482 20.080 1.00 73.75 314 ASP A C 1
ATOM 2568 O O . ASP A 1 314 ? 6.039 1.102 19.986 1.00 73.75 314 ASP A O 1
ATOM 2572 N N . GLU A 1 315 ? 8.098 0.644 19.199 1.00 69.06 315 GLU A N 1
ATOM 2573 C CA . GLU A 1 315 ? 8.025 1.516 18.014 1.00 69.06 315 GLU A CA 1
ATOM 2574 C C . GLU A 1 315 ? 6.802 1.216 17.126 1.00 69.06 315 GLU A C 1
ATOM 2576 O O . GLU A 1 315 ? 6.270 2.123 16.485 1.00 69.06 315 GLU A O 1
ATOM 2581 N N . GLY A 1 316 ? 6.313 -0.031 17.120 1.00 71.69 316 GLY A N 1
ATOM 2582 C CA . GLY A 1 316 ? 5.156 -0.460 16.333 1.00 71.69 316 GLY A CA 1
ATOM 2583 C C . GLY A 1 316 ? 3.806 0.074 16.813 1.00 71.69 316 GLY A C 1
ATOM 2584 O O . GLY A 1 316 ? 2.843 0.026 16.045 1.00 71.69 316 GLY A O 1
ATOM 2585 N N . MET A 1 317 ? 3.754 0.576 18.053 1.00 79.25 317 MET A N 1
ATOM 2586 C CA . MET A 1 317 ? 2.543 1.023 18.757 1.00 79.25 317 MET A CA 1
ATOM 2587 C C . MET A 1 317 ? 2.546 2.526 19.092 1.00 79.25 317 MET A C 1
ATOM 2589 O O . MET A 1 317 ? 1.604 3.039 19.705 1.00 79.25 317 MET A O 1
ATOM 2593 N N . GLN A 1 318 ? 3.604 3.259 18.723 1.00 81.00 318 GLN A N 1
ATOM 2594 C CA . GLN A 1 318 ? 3.725 4.691 19.027 1.00 81.00 318 GLN A CA 1
ATOM 2595 C C . GLN A 1 318 ? 2.596 5.523 18.407 1.00 81.00 318 GLN A C 1
ATOM 2597 O O . GLN A 1 318 ? 2.114 6.474 19.027 1.00 81.00 318 GLN A O 1
ATOM 2602 N N . THR A 1 319 ? 2.141 5.171 17.200 1.00 80.00 319 THR A N 1
ATOM 2603 C CA . THR A 1 319 ? 1.092 5.949 16.524 1.00 80.00 319 THR A CA 1
ATOM 2604 C C . THR A 1 319 ? -0.271 5.725 17.170 1.00 80.00 319 THR A C 1
ATOM 2606 O O . THR A 1 319 ? -1.037 6.661 17.370 1.00 80.00 319 THR A O 1
ATOM 2609 N N . GLU A 1 320 ? -0.551 4.491 17.566 1.00 84.06 320 GLU A N 1
ATOM 2610 C CA . GLU A 1 320 ? -1.757 4.058 18.260 1.00 84.06 320 GLU A CA 1
ATOM 2611 C C . GLU A 1 320 ? -1.868 4.754 19.620 1.00 84.06 320 GLU A C 1
ATOM 2613 O O . GLU A 1 320 ? -2.930 5.239 20.008 1.00 84.06 320 GLU A O 1
ATOM 2618 N N . ALA A 1 321 ? -0.752 4.889 20.329 1.00 85.12 321 ALA A N 1
ATOM 2619 C CA . ALA A 1 321 ? -0.709 5.639 21.571 1.00 85.12 321 ALA A CA 1
ATOM 2620 C C . ALA A 1 321 ? -0.869 7.148 21.391 1.00 85.12 321 ALA A C 1
ATOM 2622 O O . ALA A 1 321 ? -1.566 7.783 22.184 1.00 85.12 321 ALA A O 1
ATOM 2623 N N . LEU A 1 322 ? -0.271 7.725 20.344 1.00 87.19 322 LEU A N 1
ATOM 2624 C CA . LEU A 1 322 ? -0.514 9.119 19.985 1.00 87.19 322 LEU A CA 1
ATOM 2625 C C . LEU A 1 322 ? -1.999 9.342 19.662 1.00 87.19 322 LEU A C 1
ATOM 2627 O O . LEU A 1 322 ? -2.590 10.313 20.130 1.00 87.19 322 LEU A O 1
ATOM 2631 N N . ASN A 1 323 ? -2.628 8.422 18.930 1.00 88.69 323 ASN A N 1
ATOM 2632 C CA . ASN A 1 323 ? -4.057 8.477 18.639 1.00 88.69 323 ASN A CA 1
ATOM 2633 C C . ASN A 1 323 ? -4.893 8.418 19.917 1.00 88.69 323 ASN A C 1
ATOM 2635 O O . ASN A 1 323 ? -5.764 9.268 20.089 1.00 88.69 323 ASN A O 1
ATOM 2639 N N . ARG A 1 324 ? -4.606 7.485 20.835 1.00 89.69 324 ARG A N 1
ATOM 2640 C CA . ARG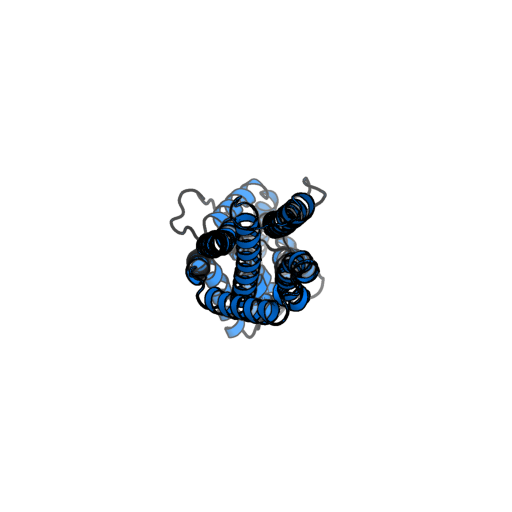 A 1 324 ? -5.280 7.402 22.145 1.00 89.69 324 ARG A CA 1
ATOM 2641 C C . ARG A 1 324 ? -5.130 8.697 22.942 1.00 89.69 324 ARG A C 1
ATOM 2643 O O . ARG A 1 324 ? -6.121 9.234 23.432 1.00 89.69 324 ARG A O 1
ATOM 2650 N N . TYR A 1 325 ? -3.920 9.249 23.002 1.00 89.44 325 TYR A N 1
ATOM 2651 C CA . TYR A 1 325 ? -3.656 10.536 23.646 1.00 89.44 325 TYR A CA 1
ATOM 2652 C C . TYR A 1 325 ? -4.499 11.670 23.037 1.00 89.44 325 TYR A C 1
ATOM 2654 O O . TYR A 1 325 ? -5.094 12.470 23.757 1.00 89.44 325 TYR A O 1
ATOM 2662 N N . LEU A 1 326 ? -4.608 11.734 21.708 1.00 89.25 326 LEU A N 1
ATOM 2663 C CA . LEU A 1 326 ? -5.423 12.748 21.039 1.00 89.25 326 LEU A CA 1
ATOM 2664 C C . LEU A 1 326 ? -6.930 12.505 21.221 1.00 89.25 326 LEU A C 1
ATOM 2666 O O . LEU A 1 326 ? -7.688 13.461 21.390 1.00 89.25 326 LEU A O 1
ATOM 2670 N N . MET A 1 327 ? -7.379 11.247 21.225 1.00 89.94 327 MET A N 1
ATOM 2671 C CA . MET A 1 327 ? -8.771 10.890 21.516 1.00 89.94 327 MET A CA 1
ATOM 2672 C C . MET A 1 327 ? -9.181 11.344 22.920 1.00 89.94 327 MET A C 1
ATOM 2674 O O . MET A 1 327 ? -10.258 11.910 23.086 1.00 89.94 327 MET A O 1
ATOM 2678 N N . GLN A 1 328 ? -8.305 11.178 23.914 1.00 89.25 328 GLN A N 1
ATOM 2679 C CA . GLN A 1 328 ? -8.529 11.641 25.290 1.00 89.25 328 GLN A CA 1
ATOM 2680 C C . GLN A 1 328 ? -8.770 13.146 25.385 1.00 89.25 328 GLN A C 1
ATOM 2682 O O . GLN A 1 328 ? -9.557 13.616 26.211 1.00 89.25 328 GLN A O 1
ATOM 2687 N N . GLN A 1 329 ? -8.088 13.922 24.547 1.00 86.38 329 GLN A N 1
ATOM 2688 C CA . GLN A 1 329 ? -8.261 15.369 24.523 1.00 86.38 329 GLN A CA 1
ATOM 2689 C C . GLN A 1 329 ? -9.561 15.777 23.840 1.00 86.38 329 GLN A C 1
ATOM 2691 O O . GLN A 1 329 ? -10.234 16.687 24.325 1.00 86.38 329 GLN A O 1
ATOM 2696 N N . ASN A 1 330 ? -9.911 15.091 22.753 1.00 89.00 330 ASN A N 1
ATOM 2697 C CA . ASN A 1 330 ? -10.983 15.511 21.860 1.00 89.00 330 ASN A CA 1
ATOM 2698 C C . ASN A 1 330 ? -12.357 14.940 22.229 1.00 89.00 330 ASN A C 1
ATOM 2700 O O . ASN A 1 330 ? -13.346 15.594 21.934 1.00 89.00 330 ASN A O 1
ATOM 2704 N N . TYR A 1 331 ? -12.443 13.782 22.891 1.00 92.38 331 TYR A N 1
ATOM 2705 C CA . TYR A 1 331 ? -13.708 13.059 23.107 1.00 92.38 331 TYR A CA 1
ATOM 2706 C C . TYR A 1 331 ? -14.055 12.872 24.592 1.00 92.38 331 TYR A C 1
ATOM 2708 O O . TYR A 1 331 ? -14.440 11.791 25.038 1.00 92.38 331 TYR A O 1
ATOM 2716 N N . ARG A 1 332 ? -13.923 13.938 25.389 1.00 89.38 332 ARG A N 1
ATOM 2717 C CA . ARG A 1 332 ? -14.195 13.894 26.840 1.00 89.38 332 ARG A CA 1
ATOM 2718 C C . ARG A 1 332 ? -15.646 13.557 27.175 1.00 89.38 332 ARG A C 1
ATOM 2720 O O . ARG A 1 332 ? -15.898 12.902 28.182 1.00 89.38 332 ARG A O 1
ATOM 2727 N N . GLU A 1 333 ? -16.586 14.002 26.347 1.00 91.62 333 GLU A N 1
ATOM 2728 C CA . GLU A 1 333 ? -18.013 13.724 26.536 1.00 91.62 333 GLU A CA 1
ATOM 2729 C C . GLU A 1 333 ? -18.312 12.231 26.351 1.00 91.62 333 GLU A C 1
ATOM 2731 O O . GLU A 1 333 ? -18.973 11.629 27.193 1.00 91.62 333 GLU A O 1
ATOM 2736 N N . ILE A 1 334 ? -17.709 11.601 25.337 1.00 92.19 334 ILE A N 1
ATOM 2737 C CA . ILE A 1 334 ? -17.816 10.154 25.091 1.00 92.19 334 ILE A CA 1
ATOM 2738 C C . ILE A 1 334 ? -17.179 9.353 26.237 1.00 92.19 334 ILE A C 1
ATOM 2740 O O . ILE A 1 334 ? -17.713 8.324 26.657 1.00 92.19 334 ILE A O 1
ATOM 2744 N N . ALA A 1 335 ? -16.068 9.834 26.805 1.00 91.06 335 ALA A N 1
ATOM 2745 C CA . ALA A 1 335 ? -15.452 9.216 27.981 1.00 91.06 335 ALA A CA 1
ATOM 2746 C C . ALA A 1 335 ? -16.381 9.248 29.213 1.00 91.06 335 ALA A C 1
ATOM 2748 O O . ALA A 1 335 ? -16.513 8.252 29.934 1.00 91.06 335 ALA A O 1
ATOM 2749 N N . ALA A 1 336 ? -17.056 10.379 29.441 1.00 92.62 336 ALA A N 1
ATOM 2750 C CA . ALA A 1 336 ? -18.035 10.518 30.516 1.00 92.62 336 ALA A CA 1
ATOM 2751 C C . ALA A 1 336 ? -19.252 9.603 30.290 1.00 92.62 336 ALA A C 1
ATOM 2753 O O . ALA A 1 336 ? -19.668 8.906 31.216 1.00 92.62 336 ALA A O 1
ATOM 2754 N N . GLU A 1 337 ? -19.762 9.540 29.055 1.00 94.19 337 GLU A N 1
ATOM 2755 C CA . GLU A 1 337 ? -20.856 8.641 28.667 1.00 94.19 337 GLU A CA 1
ATOM 2756 C C . GLU A 1 337 ? -20.485 7.167 28.899 1.00 94.19 337 GLU A C 1
ATOM 2758 O O . GLU A 1 337 ? -21.268 6.413 29.474 1.00 94.19 337 GLU A O 1
ATOM 2763 N N . THR A 1 338 ? -19.263 6.764 28.533 1.00 92.88 338 THR A N 1
ATOM 2764 C CA . THR A 1 338 ? -18.754 5.397 28.754 1.00 92.88 338 THR A CA 1
ATOM 2765 C C . THR A 1 338 ? -18.798 5.021 30.234 1.00 92.88 338 THR A C 1
ATOM 2767 O O . THR A 1 338 ? -19.277 3.945 30.591 1.00 92.88 338 THR A O 1
ATOM 2770 N N . THR A 1 339 ? -18.345 5.926 31.106 1.00 92.69 339 THR A N 1
ATOM 2771 C CA . THR A 1 339 ? -18.351 5.707 32.560 1.00 92.69 339 THR A CA 1
ATOM 2772 C C . THR A 1 339 ? -19.780 5.575 33.083 1.00 92.69 339 THR A C 1
ATOM 2774 O O . THR A 1 339 ? -20.095 4.629 33.799 1.00 92.69 339 THR A O 1
ATOM 2777 N N . GLN A 1 340 ? -20.675 6.465 32.647 1.00 94.19 340 GLN A N 1
ATOM 2778 C CA . GLN A 1 340 ? -22.084 6.435 33.033 1.00 94.19 340 GLN A CA 1
ATOM 2779 C C . GLN A 1 340 ? -22.776 5.127 32.618 1.00 94.19 340 GLN A C 1
ATOM 2781 O O . GLN A 1 340 ? -23.556 4.567 33.387 1.00 94.19 340 GLN A O 1
ATOM 2786 N N . VAL A 1 341 ? -22.508 4.634 31.407 1.00 92.69 341 VAL A N 1
ATOM 2787 C CA . VAL A 1 341 ? -23.073 3.374 30.907 1.00 92.69 341 VAL A CA 1
ATOM 2788 C C . VAL A 1 341 ? -22.581 2.180 31.726 1.00 92.69 341 VAL A C 1
ATOM 2790 O O . VAL A 1 341 ? -23.381 1.312 32.079 1.00 92.69 341 VAL A O 1
ATOM 2793 N N . LEU A 1 342 ? -21.289 2.137 32.057 1.00 91.50 342 LEU A N 1
ATOM 2794 C CA . LEU A 1 342 ? -20.722 1.082 32.899 1.00 91.50 342 LEU A CA 1
ATOM 2795 C C . LEU A 1 342 ? -21.335 1.089 34.306 1.00 91.50 342 LEU A C 1
ATOM 2797 O O . LEU A 1 342 ? -21.718 0.028 34.800 1.00 91.50 342 LEU A O 1
ATOM 2801 N N . ASP A 1 343 ? -21.512 2.264 34.912 1.00 91.62 343 ASP A N 1
ATOM 2802 C CA . ASP A 1 343 ? -22.154 2.403 36.225 1.00 91.62 343 ASP A CA 1
ATOM 2803 C C . ASP A 1 343 ? -23.612 1.904 36.203 1.00 91.62 343 ASP A C 1
ATOM 2805 O O . ASP A 1 343 ? -24.060 1.214 37.121 1.00 91.62 343 ASP A O 1
ATOM 2809 N N . LEU A 1 344 ? -24.357 2.195 35.128 1.00 91.12 344 LEU A N 1
ATOM 2810 C CA . LEU A 1 344 ? -25.730 1.707 34.941 1.00 91.12 344 LEU A CA 1
ATOM 2811 C C . LEU A 1 344 ? -25.809 0.181 34.837 1.00 91.12 344 LEU A C 1
ATOM 2813 O O . LEU A 1 344 ? -26.788 -0.406 35.295 1.00 91.12 344 LEU A O 1
ATOM 2817 N N . LEU A 1 345 ? -24.804 -0.451 34.232 1.00 88.44 345 LEU A N 1
ATOM 2818 C CA . LEU A 1 345 ? -24.729 -1.904 34.105 1.00 88.44 345 LEU A CA 1
ATOM 2819 C C . LEU A 1 345 ? -24.320 -2.586 35.415 1.00 88.44 345 LEU A C 1
ATOM 2821 O O . LEU A 1 345 ? -24.749 -3.706 35.656 1.00 88.44 345 LEU A O 1
ATOM 2825 N N . GLN A 1 346 ? -23.524 -1.926 36.261 1.00 86.25 346 GLN A N 1
ATOM 2826 C CA . GLN A 1 346 ? -23.165 -2.432 37.594 1.00 86.25 346 GLN A CA 1
ATOM 2827 C C . GLN A 1 346 ? -24.316 -2.333 38.606 1.00 86.25 346 GLN A C 1
ATOM 2829 O O . GLN A 1 346 ? -24.315 -3.040 39.612 1.00 86.25 346 GLN A O 1
ATOM 2834 N N . ALA A 1 347 ? -25.277 -1.438 38.364 1.00 79.50 347 ALA A N 1
ATOM 2835 C CA . ALA A 1 347 ? -26.440 -1.233 39.224 1.00 79.50 347 ALA A CA 1
ATOM 2836 C C . ALA A 1 347 ? -27.609 -2.207 38.953 1.00 79.50 347 ALA A C 1
ATOM 2838 O O . ALA A 1 347 ? -28.593 -2.178 39.698 1.00 79.50 347 ALA A O 1
ATOM 2839 N N . GLN A 1 348 ? -27.527 -3.019 37.893 1.00 71.19 348 GLN A N 1
ATOM 2840 C CA . GLN A 1 348 ? -28.504 -4.054 37.517 1.00 71.19 348 GLN A CA 1
ATOM 2841 C C . GLN A 1 348 ? -28.056 -5.422 38.022 1.00 71.19 348 GLN A C 1
ATOM 2843 O O . GLN A 1 348 ? -28.953 -6.202 38.420 1.00 71.19 348 GLN A O 1
#

Secondary structure (DSSP, 8-state):
-HHHHHHHHHHHHHHHHHHHHHHHHTTTS------HHHHHHHHHHHHHHHHHHHHHHHHHHHHH-TTS-SS-HHHHHHHHHHHHHHHHHHHHHHHHHHHHHHHHHHH-S-TTTTTTHHHHTHHHHHHHHHHHHHHHHHHHHHHH--HHHHHHHHHHHHHHHHHHHHS-SS-HHHHHHHHHHHTHHHHHHHHHHHHHHHHTT----HHHHHHTT-SS-HHHHHHHHHHHHHHTSSSPPPHHHHHHHHHHHHHT-------S-SS-HHHH--S--HHHHHHHHHH---HHHHHHHHHHHHHHHHHTS---TTS-S-GGGHHHHHHHHHHHHH-HHHHHHHHHHHHHHHT-

Sequence (348 aa):
MAIGTATTLILYLFFTYFREILRLQLFHRDLLLLTSEANLAYDLFFAAAAGAAGFAHTVWFWFHNPFAFRLSRRWVQSIRIYAILWMLLLLLLVMRMGSLIGLFLAQMTDFEDHFTFYRDMAVVLILLPLAVFLLIWVPIQLKYRAGKWVGLSLLVYGTSTFILGISSPVDHSLLDNAWHRINAPYHAIVDTEVGRASEKGIILSAEAIATLRLKYTHSVNELAVELKESFKQQTPISGDSLVMELILVKRATIQRLPSSNWDDQESLWPFALPRDVYHQIRLSRDSIHTGYLYELLHEYQSLFVPIDPWNIEDEGMQTEALNRYLMQQNYREIAAETTQVLDLLQAQ

Radius of gyration: 28.86 Å; Cα contacts (8 Å, |Δi|>4): 356; chains: 1; bounding box: 68×41×85 Å

Solvent-accessible surface area (backbone atoms only — not comparable to full-atom values): 18925 Å² total; per-residue (Å²): 97,72,67,13,54,52,43,16,51,54,44,26,51,49,50,58,52,49,52,52,55,50,44,56,72,31,54,91,60,68,56,82,82,70,51,74,67,50,50,42,54,51,35,31,34,39,22,34,39,17,44,27,36,9,49,20,49,29,52,26,53,64,54,63,50,90,87,76,67,105,59,60,69,67,60,43,49,50,48,29,53,50,15,48,50,51,30,52,51,50,51,51,50,54,51,48,51,53,54,49,48,44,52,46,64,75,70,47,43,64,57,87,76,66,70,51,48,64,71,81,38,39,65,53,55,55,47,52,31,50,49,49,41,52,55,54,42,49,64,50,37,75,72,65,66,41,69,69,57,55,58,52,49,51,50,54,49,53,53,51,16,53,55,45,17,74,57,58,92,67,71,71,59,59,60,54,54,51,50,51,60,41,39,40,69,55,47,47,54,45,54,51,52,53,50,58,35,44,78,73,72,36,76,73,52,72,64,59,54,54,44,66,66,50,64,69,39,41,67,45,53,52,49,31,53,52,47,30,56,48,44,69,46,96,57,64,70,55,62,51,56,53,53,51,49,41,48,52,58,75,52,29,58,64,64,53,43,95,62,95,56,86,83,44,58,73,73,25,43,44,59,62,51,55,68,32,51,52,51,37,48,74,60,44,88,46,71,67,60,36,50,52,50,52,49,39,54,51,48,58,56,56,49,61,53,92,63,67,49,88,76,56,91,51,77,50,47,36,64,29,39,43,26,30,47,51,41,48,70,70,41,52,66,59,54,51,47,38,52,54,51,51,54,56,61,72,75,108

Foldseek 3Di:
DVQLVVQLVVQLLCLLVLLVVLQVVCLVFDGPDDDPVLLLLSSLLSSLLSNLLSLLVVQLVVLVDPPDDPDDPVLSVVLNVQSVVLSVVSVCVSVVVSVVVSVCSVPALACPPVSCCCVVVVVVSVVVSVVSSVSSCVSVCVPPVCPCVSVVSVVVSNVSSNVRSVVPPDDPVVSVVVSCVLQVVVLCLLVVLQVVCVVVVHHADPVLSVLLSGQRHPSVQVLLVVLQVQLQDQAAHDSRSLSSLLSCLLQLSQLFHDDPDPVPLVNGDSGHFLVSLLSNLVNDPDPVSNVSSVVSLVSLLVLQPDDDLVPDPRSSRSSSRVSSNSSNVRPVVSNVVSVVSVVVVVVD

pLDDT: mean 86.27, std 9.33, range [53.19, 96.25]